Protein AF-A0A9Q0EU82-F1 (afdb_monomer_lite)

Structure (mmCIF, N/CA/C/O backbone):
data_AF-A0A9Q0EU82-F1
#
_entry.id   AF-A0A9Q0EU82-F1
#
loop_
_atom_site.group_PDB
_atom_site.id
_atom_site.type_symbol
_atom_site.label_atom_id
_atom_site.label_alt_id
_atom_site.label_comp_id
_atom_site.label_asym_id
_atom_site.label_entity_id
_atom_site.label_seq_id
_atom_site.pdbx_PDB_ins_code
_atom_site.Cartn_x
_atom_site.Cartn_y
_atom_site.Cartn_z
_atom_site.occupancy
_atom_site.B_iso_or_equiv
_atom_site.auth_seq_id
_atom_site.auth_comp_id
_atom_site.auth_asym_id
_atom_site.auth_atom_id
_atom_site.pdbx_PDB_model_num
ATOM 1 N N . MET A 1 1 ? 24.630 20.669 8.454 1.00 30.97 1 MET A N 1
ATOM 2 C CA . MET A 1 1 ? 24.144 19.594 7.567 1.00 30.97 1 MET A CA 1
ATOM 3 C C . MET A 1 1 ? 22.909 20.114 6.883 1.00 30.97 1 MET A C 1
ATOM 5 O O . MET A 1 1 ? 21.928 20.440 7.545 1.00 30.97 1 MET A O 1
ATOM 9 N N . ASP A 1 2 ? 23.066 20.324 5.591 1.00 33.84 2 ASP A N 1
ATOM 10 C CA . ASP A 1 2 ? 22.478 21.442 4.881 1.00 33.84 2 ASP A CA 1
ATOM 11 C C . ASP A 1 2 ? 21.045 21.181 4.440 1.00 33.84 2 ASP A C 1
ATOM 13 O O . ASP A 1 2 ? 20.691 20.123 3.919 1.00 33.84 2 ASP A O 1
ATOM 17 N N . LYS A 1 3 ? 20.202 22.183 4.689 1.00 36.69 3 LYS A N 1
ATOM 18 C CA . LYS A 1 3 ? 18.867 22.280 4.117 1.00 36.69 3 LYS A CA 1
ATOM 19 C C . LYS A 1 3 ? 19.056 22.625 2.644 1.00 36.69 3 LYS A C 1
ATOM 21 O O . LYS A 1 3 ? 19.374 23.768 2.328 1.00 36.69 3 LYS A O 1
ATOM 26 N N . PHE A 1 4 ? 18.865 21.656 1.755 1.00 38.47 4 PHE A N 1
ATOM 27 C CA . PHE A 1 4 ? 18.703 21.930 0.331 1.00 38.47 4 PHE A CA 1
ATOM 28 C C . PHE A 1 4 ? 17.377 22.675 0.130 1.00 38.47 4 PHE A C 1
ATOM 30 O O . PHE A 1 4 ? 16.324 22.078 -0.070 1.00 38.47 4 PHE A O 1
ATOM 37 N N . ASN A 1 5 ? 17.428 23.999 0.274 1.00 37.50 5 ASN A N 1
ATOM 38 C CA . ASN A 1 5 ? 16.415 24.897 -0.251 1.00 37.50 5 ASN A CA 1
ATOM 39 C C . ASN A 1 5 ? 16.601 24.931 -1.769 1.00 37.50 5 ASN A C 1
ATOM 41 O O . ASN A 1 5 ? 17.586 25.482 -2.258 1.00 37.50 5 ASN A O 1
ATOM 45 N N . THR A 1 6 ? 15.662 24.346 -2.507 1.00 42.09 6 THR A N 1
ATOM 46 C CA . THR A 1 6 ? 15.545 24.517 -3.956 1.00 42.09 6 THR A CA 1
ATOM 47 C C . THR A 1 6 ? 15.231 25.987 -4.239 1.00 42.09 6 THR A C 1
ATOM 49 O O . THR A 1 6 ? 14.085 26.423 -4.152 1.00 42.09 6 THR A O 1
ATOM 52 N N . MET A 1 7 ? 16.266 26.783 -4.497 1.00 44.25 7 MET A N 1
ATOM 53 C CA . MET A 1 7 ? 16.131 28.171 -4.927 1.00 44.25 7 MET A CA 1
ATOM 54 C C . MET A 1 7 ? 15.885 28.188 -6.436 1.00 44.25 7 MET A C 1
ATOM 56 O O . MET A 1 7 ? 16.774 27.857 -7.216 1.00 44.25 7 MET A O 1
ATOM 60 N N . ALA A 1 8 ? 14.677 28.572 -6.849 1.00 52.94 8 ALA A N 1
ATOM 61 C CA . ALA A 1 8 ? 14.400 28.921 -8.236 1.00 52.94 8 ALA A CA 1
ATOM 62 C C . ALA A 1 8 ? 15.137 30.230 -8.563 1.00 52.94 8 ALA A C 1
ATOM 64 O O . ALA A 1 8 ? 14.834 31.278 -7.989 1.00 52.94 8 ALA A O 1
ATOM 65 N N . ILE A 1 9 ? 16.131 30.169 -9.450 1.00 54.56 9 ILE A N 1
ATOM 66 C CA . ILE A 1 9 ? 16.842 31.352 -9.942 1.00 54.56 9 ILE A CA 1
ATOM 67 C C . ILE A 1 9 ? 15.995 31.951 -11.064 1.00 54.56 9 ILE A C 1
ATOM 69 O O . ILE A 1 9 ? 15.916 31.396 -12.155 1.00 54.56 9 ILE A O 1
ATOM 73 N N . MET A 1 10 ? 15.335 33.072 -10.776 1.00 55.19 10 MET A N 1
ATOM 74 C CA . MET A 1 10 ? 14.611 33.860 -11.771 1.00 55.19 10 MET A CA 1
ATOM 75 C C . MET A 1 10 ? 15.543 34.940 -12.316 1.00 55.19 10 MET A C 1
ATOM 77 O O . MET A 1 10 ? 15.682 36.003 -11.713 1.00 55.19 10 MET A O 1
ATOM 81 N N . GLU A 1 11 ? 16.178 34.679 -13.453 1.00 51.31 11 GLU A N 1
ATOM 82 C CA . GLU A 1 11 ? 16.873 35.711 -14.220 1.00 51.31 11 GLU A CA 1
ATOM 83 C C . GLU A 1 11 ? 16.086 35.980 -15.503 1.00 51.31 11 GLU A C 1
ATOM 85 O O . GLU A 1 11 ? 15.884 35.083 -16.319 1.00 51.31 11 GLU A O 1
ATOM 90 N N . GLY A 1 12 ? 15.595 37.210 -15.666 1.00 50.38 12 GLY A N 1
ATOM 91 C CA . GLY A 1 12 ? 14.827 37.585 -16.847 1.00 50.38 12 GLY A CA 1
ATOM 92 C C . GLY A 1 12 ? 14.840 39.085 -17.115 1.00 50.38 12 GLY A C 1
ATOM 93 O O . GLY A 1 12 ? 14.231 39.870 -16.386 1.00 50.38 12 GLY A O 1
ATOM 94 N N . ARG A 1 13 ? 15.455 39.483 -18.236 1.00 56.38 13 ARG A N 1
ATOM 95 C CA . ARG A 1 13 ? 14.952 40.623 -19.014 1.00 56.38 13 ARG A CA 1
ATOM 96 C C . ARG A 1 13 ? 13.612 40.184 -19.622 1.00 56.38 13 ARG A C 1
ATOM 98 O O . ARG A 1 13 ? 13.579 39.214 -20.361 1.00 56.38 13 ARG A O 1
ATOM 105 N N . LYS A 1 14 ? 12.551 40.891 -19.219 1.00 70.75 14 LYS A N 1
ATOM 106 C CA . LYS A 1 14 ? 11.123 40.832 -19.603 1.00 70.75 14 LYS A CA 1
ATOM 107 C C . LYS A 1 14 ? 10.662 39.702 -20.557 1.00 70.75 14 LYS A C 1
ATOM 109 O O . LYS A 1 14 ? 11.018 39.683 -21.726 1.00 70.75 14 LYS A O 1
ATOM 114 N N . GLU A 1 15 ? 9.733 38.906 -20.010 1.00 70.75 15 GLU A N 1
ATOM 115 C CA . GLU A 1 15 ? 8.830 37.905 -20.625 1.00 70.75 15 GLU A CA 1
ATOM 116 C C . GLU A 1 15 ? 9.341 36.477 -20.871 1.00 70.75 15 GLU A C 1
ATOM 118 O O . GLU A 1 15 ? 8.767 35.736 -21.664 1.00 70.75 15 GLU A O 1
ATOM 123 N N . GLN A 1 16 ? 10.330 36.006 -20.110 1.00 72.56 16 GLN A N 1
ATOM 124 C CA . GLN A 1 16 ? 10.552 34.563 -19.987 1.00 72.56 16 GLN A CA 1
ATOM 125 C C . GLN A 1 16 ? 10.947 34.185 -18.562 1.00 72.56 16 GLN A C 1
ATOM 127 O O . GLN A 1 16 ? 11.784 34.840 -17.944 1.00 72.56 16 GLN A O 1
ATOM 132 N N . VAL A 1 17 ? 10.301 33.144 -18.033 1.00 81.88 17 VAL A N 1
ATOM 133 C CA . VAL A 1 17 ? 10.631 32.545 -16.737 1.00 81.88 17 VAL A CA 1
ATOM 134 C C . VAL A 1 17 ? 11.272 31.192 -17.010 1.00 81.88 17 VAL A C 1
ATOM 136 O O . VAL A 1 17 ? 10.614 30.287 -17.518 1.00 81.88 17 VAL A O 1
ATOM 139 N N . THR A 1 18 ? 12.550 31.058 -16.664 1.00 86.06 18 THR A N 1
ATOM 140 C CA . THR A 1 18 ? 13.274 29.783 -16.707 1.00 86.06 18 THR A CA 1
ATOM 141 C C . THR A 1 18 ? 13.200 29.130 -15.333 1.00 86.06 18 THR A C 1
ATOM 143 O O . THR A 1 18 ? 13.570 29.743 -14.334 1.00 86.06 18 THR A O 1
ATOM 146 N N . LEU A 1 19 ? 12.717 27.888 -15.273 1.00 87.88 19 LEU A N 1
ATOM 147 C CA . LEU A 1 19 ? 12.634 27.101 -14.045 1.00 87.88 19 LEU A CA 1
ATOM 148 C C . LEU A 1 19 ? 13.299 25.742 -14.267 1.00 87.88 19 LEU A C 1
ATOM 150 O O . LEU A 1 19 ? 12.934 25.014 -15.187 1.00 87.88 19 LEU A O 1
ATOM 154 N N . THR A 1 20 ? 14.232 25.386 -13.389 1.00 89.12 20 THR A N 1
ATOM 155 C CA . THR A 1 20 ? 14.778 24.028 -13.314 1.00 89.12 20 THR A CA 1
ATOM 156 C C . THR A 1 20 ? 13.906 23.204 -12.375 1.00 89.12 20 THR A C 1
ATOM 158 O O . THR A 1 20 ? 13.746 23.564 -11.208 1.00 89.12 20 THR A O 1
ATOM 161 N N . VAL A 1 21 ? 13.334 22.112 -12.881 1.00 86.88 21 VAL A N 1
ATOM 162 C CA . VAL A 1 21 ? 12.511 21.172 -12.108 1.00 86.88 21 VAL A CA 1
ATOM 163 C C . VAL A 1 21 ? 13.074 19.763 -12.220 1.00 86.88 21 VAL A C 1
ATOM 165 O O . VAL A 1 21 ? 13.601 19.385 -13.266 1.00 86.88 21 VAL A O 1
ATOM 168 N N . ASP A 1 22 ? 12.937 18.981 -11.151 1.00 82.81 22 ASP A N 1
ATOM 169 C CA . ASP A 1 22 ? 13.297 17.567 -11.172 1.00 82.81 22 ASP A CA 1
ATOM 170 C C . ASP A 1 22 ? 12.200 16.758 -11.869 1.00 82.81 22 ASP A C 1
ATOM 172 O O . ASP A 1 22 ? 11.024 16.826 -11.499 1.00 82.81 22 ASP A O 1
ATOM 176 N N . ASN A 1 23 ? 12.593 15.952 -12.856 1.00 82.25 23 ASN A N 1
ATOM 177 C CA . ASN A 1 23 ? 11.706 14.956 -13.441 1.00 82.25 23 ASN A CA 1
ATOM 178 C C . ASN A 1 23 ? 11.492 13.829 -12.430 1.00 82.25 23 ASN A C 1
ATOM 180 O O . ASN A 1 23 ? 12.412 13.096 -12.070 1.00 82.25 23 ASN A O 1
ATOM 184 N N . VAL A 1 24 ? 10.256 13.708 -11.966 1.00 77.12 24 VAL A N 1
ATOM 185 C CA . VAL A 1 24 ? 9.828 12.670 -11.032 1.00 77.12 24 VAL A CA 1
ATOM 186 C C . VAL A 1 24 ? 9.443 11.412 -11.829 1.00 77.12 24 VAL A C 1
ATOM 188 O O . VAL A 1 24 ? 8.877 11.541 -12.910 1.00 77.12 24 VAL A O 1
ATOM 191 N N . HIS A 1 25 ? 9.716 10.210 -11.300 1.00 75.56 25 HIS A N 1
ATOM 192 C CA . HIS A 1 25 ? 9.456 8.906 -11.950 1.00 75.56 25 HIS A CA 1
ATOM 193 C C . HIS A 1 25 ? 10.334 8.593 -13.172 1.00 75.56 25 HIS A C 1
ATOM 195 O O . HIS A 1 25 ? 9.844 8.159 -14.212 1.00 75.56 25 HIS A O 1
ATOM 201 N N . LEU A 1 26 ? 11.644 8.794 -13.039 1.00 82.62 26 LEU A N 1
ATOM 202 C CA . LEU A 1 26 ? 12.597 8.370 -14.062 1.00 82.62 26 LEU A CA 1
ATOM 203 C C . LEU A 1 26 ? 12.639 6.840 -14.182 1.00 82.62 26 LEU A C 1
ATOM 205 O O . LEU A 1 26 ? 12.596 6.121 -13.182 1.00 82.62 26 LEU A O 1
ATOM 209 N N . GLU A 1 27 ? 12.762 6.361 -15.418 1.00 87.94 27 GLU A N 1
ATOM 210 C CA . GLU A 1 27 ? 13.021 4.957 -15.727 1.00 87.94 27 GLU A CA 1
ATOM 211 C C . GLU A 1 27 ? 14.501 4.797 -16.079 1.00 87.94 27 GLU A C 1
ATOM 213 O O . GLU A 1 27 ? 15.035 5.528 -16.916 1.00 87.94 27 GLU A O 1
ATOM 218 N N . TYR A 1 28 ? 15.170 3.839 -15.442 1.00 89.25 28 TYR A N 1
ATOM 219 C CA . TYR A 1 28 ? 16.568 3.521 -15.725 1.00 89.25 28 TYR A CA 1
ATOM 220 C C . TYR A 1 28 ? 16.613 2.203 -16.472 1.00 89.25 28 TYR A C 1
ATOM 222 O O . TYR A 1 28 ? 16.281 1.171 -15.892 1.00 89.25 28 TYR A O 1
ATOM 230 N N . GLY A 1 29 ? 16.989 2.237 -17.749 1.00 94.38 29 GLY A N 1
ATOM 231 C CA . GLY A 1 29 ? 16.970 1.051 -18.593 1.00 94.38 29 GLY A CA 1
ATOM 232 C C . GLY A 1 29 ? 18.263 0.788 -19.348 1.00 94.38 29 GLY A C 1
ATOM 233 O O . GLY A 1 29 ? 19.047 1.697 -19.620 1.00 94.38 29 GLY A O 1
ATOM 234 N N . VAL A 1 30 ? 18.456 -0.479 -19.693 1.00 97.00 30 VAL A N 1
ATOM 235 C CA . VAL A 1 30 ? 19.529 -0.993 -20.539 1.00 97.00 30 VAL A CA 1
ATOM 236 C C . VAL A 1 30 ? 18.887 -1.764 -21.685 1.00 97.00 30 VAL A C 1
ATOM 238 O O . VAL A 1 30 ? 17.972 -2.561 -21.479 1.00 97.00 30 VAL A O 1
ATOM 241 N N . VAL A 1 31 ? 19.375 -1.518 -22.898 1.00 96.69 31 VAL A N 1
ATOM 242 C CA . VAL A 1 31 ? 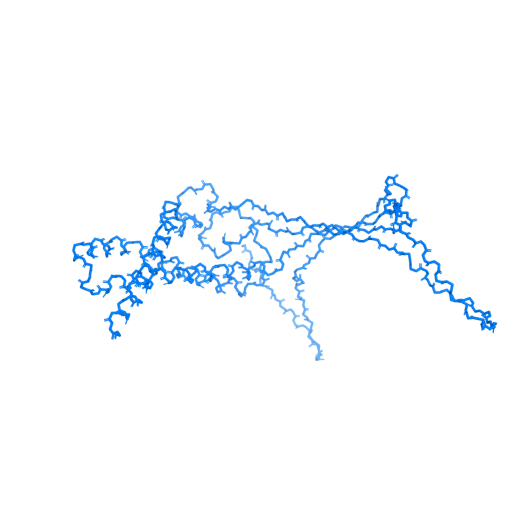18.970 -2.256 -24.097 1.00 96.69 31 VAL A CA 1
ATOM 243 C C . VAL A 1 31 ? 20.124 -3.142 -24.529 1.00 96.69 31 VAL A C 1
ATOM 245 O O . VAL A 1 31 ? 21.263 -2.679 -24.610 1.00 96.69 31 VAL A O 1
ATOM 248 N N . TYR A 1 32 ? 19.833 -4.405 -24.810 1.00 96.31 32 TYR A N 1
ATOM 249 C CA . TYR A 1 32 ? 20.805 -5.352 -25.334 1.00 96.31 32 TYR A CA 1
ATOM 250 C C . TYR A 1 32 ? 20.161 -6.328 -26.311 1.00 96.31 32 TYR A C 1
ATOM 252 O O . TYR A 1 32 ? 18.957 -6.581 -26.278 1.00 96.31 32 TYR A O 1
ATOM 260 N N . ASP A 1 33 ? 21.001 -6.898 -27.167 1.00 95.94 33 ASP A N 1
ATOM 261 C CA . ASP A 1 33 ? 20.602 -7.868 -28.176 1.00 95.94 33 ASP A CA 1
ATOM 262 C C . ASP A 1 33 ? 21.251 -9.220 -27.878 1.00 95.94 33 ASP A C 1
ATOM 264 O O . ASP A 1 33 ? 22.375 -9.280 -27.372 1.00 95.94 33 ASP A O 1
ATOM 268 N N . TYR A 1 34 ? 20.574 -10.308 -28.236 1.00 94.00 34 TYR A N 1
ATOM 269 C CA . TYR A 1 34 ? 21.165 -11.645 -28.233 1.00 94.00 34 TYR A CA 1
ATOM 270 C C . TYR A 1 34 ? 20.617 -12.486 -29.385 1.00 94.00 34 TYR A C 1
ATOM 272 O O . TYR A 1 34 ? 19.476 -12.306 -29.811 1.00 94.00 34 TYR A O 1
ATOM 280 N N . ASP A 1 35 ? 21.411 -13.436 -29.869 1.00 93.25 35 ASP A N 1
ATOM 281 C CA . ASP A 1 35 ? 20.937 -14.438 -30.820 1.00 93.25 35 ASP A CA 1
ATOM 282 C C . ASP A 1 35 ? 20.333 -15.618 -30.053 1.00 93.25 35 ASP A C 1
ATOM 284 O O . ASP A 1 35 ? 20.976 -16.235 -29.201 1.00 93.25 35 ASP A O 1
ATOM 288 N N . SER A 1 36 ? 19.065 -15.922 -30.325 1.00 88.50 36 SER A N 1
ATOM 289 C CA . SER A 1 36 ? 18.395 -17.091 -29.753 1.00 88.50 36 SER A CA 1
ATOM 290 C C . SER A 1 36 ? 19.025 -18.399 -30.238 1.00 88.50 36 SER A C 1
ATOM 292 O O . SER A 1 36 ? 19.737 -18.444 -31.240 1.00 88.50 36 SER A O 1
ATOM 294 N N . THR A 1 37 ? 18.687 -19.510 -29.581 1.00 87.50 37 THR A N 1
ATOM 295 C CA . THR A 1 37 ? 19.124 -20.857 -29.990 1.00 87.50 37 THR A CA 1
ATOM 296 C C . THR A 1 37 ? 18.720 -21.225 -31.422 1.00 87.50 37 THR A C 1
ATOM 298 O O . THR A 1 37 ? 19.360 -22.072 -32.035 1.00 87.50 37 THR A O 1
ATOM 301 N N . ALA A 1 38 ? 17.689 -20.576 -31.972 1.00 87.19 38 ALA A N 1
ATOM 302 C CA . ALA A 1 38 ? 17.243 -20.740 -33.353 1.00 87.19 38 ALA A CA 1
ATOM 303 C C . ALA A 1 38 ? 17.971 -19.815 -34.355 1.00 87.19 38 ALA A C 1
ATOM 305 O O . ALA A 1 38 ? 17.571 -19.745 -35.515 1.00 87.19 38 ALA A O 1
ATOM 306 N N . GLY A 1 39 ? 18.994 -19.067 -33.922 1.00 87.56 39 GLY A N 1
ATOM 307 C CA . GLY A 1 39 ? 19.713 -18.093 -34.752 1.00 87.56 39 GLY A CA 1
ATOM 308 C C . GLY A 1 39 ? 18.901 -16.836 -35.080 1.00 87.56 39 GLY A C 1
ATOM 309 O O . GLY A 1 39 ? 19.255 -16.086 -35.984 1.00 87.56 39 GLY A O 1
ATOM 310 N N . VAL A 1 40 ? 17.786 -16.614 -34.376 1.00 89.12 40 VAL A N 1
ATOM 311 C CA . VAL A 1 40 ? 16.956 -15.414 -34.526 1.00 89.12 40 VAL A CA 1
ATOM 312 C C . VAL A 1 40 ? 17.442 -14.357 -33.546 1.00 89.12 40 VAL A C 1
ATOM 314 O O . VAL A 1 40 ? 17.508 -14.635 -32.346 1.00 89.12 40 VAL A O 1
ATOM 317 N N . LYS A 1 41 ? 17.728 -13.154 -34.051 1.00 92.00 41 LYS A N 1
ATOM 318 C CA . LYS A 1 41 ? 18.110 -12.002 -33.236 1.00 92.00 41 LYS A CA 1
ATOM 319 C C . LYS A 1 41 ? 16.926 -11.510 -32.398 1.00 92.00 41 LYS A C 1
ATOM 321 O O . LYS A 1 41 ? 15.856 -11.218 -32.936 1.00 92.00 41 LYS A O 1
ATOM 326 N N . CYS A 1 42 ? 17.140 -11.403 -31.096 1.00 92.25 42 CYS A N 1
ATOM 327 C CA . CYS A 1 42 ? 16.198 -10.892 -30.112 1.00 92.25 42 CYS A CA 1
ATOM 328 C C . CYS A 1 42 ? 16.712 -9.569 -29.537 1.00 92.25 42 CYS A C 1
ATOM 330 O O . CYS A 1 42 ? 17.919 -9.385 -29.376 1.00 92.25 42 CYS A O 1
ATOM 332 N N . HIS A 1 43 ? 15.789 -8.686 -29.171 1.00 95.06 43 HIS A N 1
ATOM 333 C CA . HIS A 1 43 ? 16.072 -7.420 -28.500 1.00 95.06 43 HIS A CA 1
ATOM 334 C C . HIS A 1 43 ? 15.442 -7.428 -27.115 1.00 95.06 43 HIS A C 1
ATOM 336 O O . HIS A 1 43 ? 14.282 -7.824 -26.970 1.00 95.06 43 HIS A O 1
ATOM 342 N N . VAL A 1 44 ? 16.176 -6.960 -26.114 1.00 96.69 44 VAL A N 1
ATOM 343 C CA . VAL A 1 44 ? 15.712 -6.866 -24.732 1.00 96.69 44 VAL A CA 1
ATOM 344 C C . VAL A 1 44 ? 15.876 -5.437 -24.236 1.00 96.69 44 VAL A C 1
ATOM 346 O O . VAL A 1 44 ? 16.956 -4.861 -24.334 1.00 96.69 44 VAL A O 1
ATOM 349 N N . LEU A 1 45 ? 14.805 -4.880 -23.680 1.00 97.19 45 LEU A N 1
ATOM 350 C CA . LEU A 1 45 ? 14.820 -3.674 -22.862 1.00 97.19 45 LEU A CA 1
ATOM 351 C C . LEU A 1 45 ? 14.557 -4.088 -21.416 1.00 97.19 45 LEU A C 1
ATOM 353 O O . LEU A 1 45 ? 13.459 -4.528 -21.078 1.00 97.19 45 LEU A O 1
ATOM 357 N N . GLU A 1 46 ? 15.555 -3.929 -20.559 1.00 96.75 46 GLU A N 1
ATOM 358 C CA . GLU A 1 46 ? 15.409 -4.094 -19.118 1.00 96.75 46 GLU A CA 1
ATOM 359 C C . GLU A 1 46 ? 15.380 -2.717 -18.470 1.00 96.75 46 GLU A C 1
ATOM 361 O O . GLU A 1 46 ? 16.312 -1.938 -18.649 1.00 96.75 46 GLU A O 1
ATOM 366 N N . LYS A 1 47 ? 14.314 -2.394 -17.737 1.00 95.75 47 LYS A N 1
ATOM 367 C CA . LYS A 1 47 ? 14.147 -1.100 -17.071 1.00 95.75 47 LYS A CA 1
ATOM 368 C C . LYS A 1 47 ? 13.719 -1.258 -15.620 1.00 95.75 47 LYS A C 1
ATOM 370 O O . LYS A 1 47 ? 12.817 -2.031 -15.308 1.00 95.75 47 LYS A O 1
ATOM 375 N N . MET A 1 48 ? 14.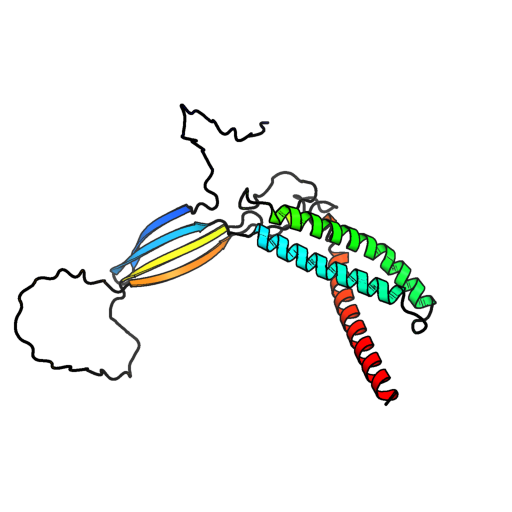339 -0.486 -14.739 1.00 93.31 48 MET A N 1
ATOM 376 C CA . MET A 1 48 ? 13.931 -0.328 -13.351 1.00 93.31 48 MET A CA 1
ATOM 377 C C . MET A 1 48 ? 13.070 0.927 -13.223 1.00 93.31 48 MET A C 1
ATOM 379 O O . MET A 1 48 ? 13.484 2.026 -13.602 1.00 93.31 48 MET A O 1
ATOM 383 N N . VAL A 1 49 ? 11.881 0.753 -12.655 1.00 90.50 49 VAL A N 1
ATOM 384 C CA . VAL A 1 49 ? 10.885 1.807 -12.471 1.00 90.50 49 VAL A CA 1
ATOM 385 C C . VAL A 1 49 ? 10.496 1.889 -11.001 1.00 90.50 49 VAL A C 1
ATOM 387 O O . VAL A 1 49 ? 10.279 0.880 -10.327 1.00 90.50 49 VAL A O 1
ATOM 390 N N . GLU A 1 50 ? 10.383 3.103 -10.480 1.00 88.31 50 GLU A N 1
ATOM 391 C CA . GLU A 1 50 ? 9.800 3.329 -9.161 1.00 88.31 50 GLU A CA 1
ATOM 392 C C . GLU A 1 50 ? 8.268 3.271 -9.261 1.00 88.31 50 GLU A C 1
ATOM 394 O O . GLU A 1 50 ? 7.683 3.948 -10.111 1.00 88.31 50 GLU A O 1
ATOM 399 N N . PRO A 1 51 ? 7.580 2.490 -8.410 1.00 86.12 51 PRO A N 1
ATOM 400 C CA . PRO A 1 51 ? 6.144 2.284 -8.537 1.00 86.12 51 PRO A CA 1
ATOM 401 C C . PRO A 1 51 ? 5.377 3.599 -8.359 1.00 86.12 51 PRO A C 1
ATOM 403 O O . PRO A 1 51 ? 5.335 4.188 -7.271 1.00 86.12 51 PRO A O 1
ATOM 406 N N . SER A 1 52 ? 4.719 4.040 -9.431 1.00 83.06 52 SER A N 1
ATOM 407 C CA . SER A 1 52 ? 3.861 5.218 -9.388 1.00 83.06 52 SER A CA 1
ATOM 408 C C . SER A 1 52 ? 2.711 5.006 -8.394 1.00 83.06 52 SER A C 1
ATOM 410 O O . SER A 1 52 ? 2.132 3.927 -8.262 1.00 83.06 52 SER A O 1
ATOM 412 N N . GLY A 1 53 ? 2.404 6.044 -7.615 1.00 83.56 53 GLY A N 1
ATOM 413 C CA . GLY A 1 53 ? 1.275 6.016 -6.686 1.00 83.56 53 GLY A CA 1
ATOM 414 C C . GLY A 1 53 ? 1.435 5.130 -5.442 1.00 83.56 53 GLY A C 1
ATOM 415 O O . GLY A 1 53 ? 0.450 4.954 -4.724 1.00 83.56 53 GLY A O 1
ATOM 416 N N . PHE A 1 54 ? 2.625 4.615 -5.111 1.00 88.06 54 PHE A N 1
ATOM 417 C CA . PHE A 1 54 ? 2.783 3.732 -3.941 1.00 88.06 54 PHE A CA 1
ATOM 418 C C . PHE A 1 54 ? 2.412 4.407 -2.597 1.00 88.06 54 PHE A C 1
ATOM 420 O O . PHE A 1 54 ? 1.810 3.771 -1.725 1.00 88.06 54 PHE A O 1
ATOM 427 N N . PHE A 1 55 ? 2.677 5.713 -2.432 1.00 92.00 55 PHE A N 1
ATOM 428 C CA . PHE A 1 55 ? 2.203 6.473 -1.265 1.00 92.00 55 PHE A CA 1
ATOM 429 C C . PHE A 1 55 ? 0.683 6.610 -1.246 1.00 92.00 55 PHE A C 1
ATOM 431 O O . PHE A 1 55 ? 0.071 6.486 -0.188 1.00 92.00 55 PHE A O 1
ATOM 438 N N . SER A 1 56 ? 0.072 6.836 -2.411 1.00 92.38 56 SER A N 1
ATOM 439 C CA . SER A 1 56 ? -1.383 6.939 -2.551 1.00 92.38 56 SER A CA 1
ATOM 440 C C . SER A 1 56 ? -2.061 5.611 -2.213 1.00 92.38 56 SER A C 1
ATOM 442 O O . SER A 1 56 ? -3.042 5.586 -1.469 1.00 92.38 56 SER A O 1
ATOM 444 N N . LEU A 1 57 ? -1.496 4.489 -2.670 1.00 93.31 57 LEU A N 1
ATOM 445 C CA . LEU A 1 57 ? -1.957 3.156 -2.292 1.00 93.31 57 LEU A CA 1
ATOM 446 C C . LEU A 1 57 ? -1.848 2.940 -0.778 1.00 93.31 57 LEU A C 1
ATOM 448 O O . LEU A 1 57 ? -2.823 2.546 -0.143 1.00 93.31 57 LEU A O 1
ATOM 452 N N . THR A 1 58 ? -0.701 3.276 -0.183 1.00 94.69 58 THR A N 1
ATOM 453 C CA . THR A 1 58 ? -0.502 3.161 1.270 1.00 94.69 58 THR A CA 1
ATOM 454 C C . THR A 1 58 ? -1.492 4.041 2.042 1.00 94.69 58 THR A C 1
ATOM 456 O O . THR A 1 58 ? -2.085 3.589 3.018 1.00 94.69 58 THR A O 1
ATOM 459 N N . ALA A 1 59 ? -1.755 5.269 1.585 1.00 96.19 59 ALA A N 1
ATOM 460 C CA . ALA A 1 59 ? -2.780 6.134 2.162 1.00 96.19 59 ALA A CA 1
ATOM 461 C C . ALA A 1 59 ? -4.173 5.493 2.115 1.00 96.19 59 ALA A C 1
ATOM 463 O O . ALA A 1 59 ? -4.873 5.500 3.123 1.00 96.19 59 ALA A O 1
ATOM 464 N N . LYS A 1 60 ? -4.570 4.904 0.980 1.00 96.81 60 LYS A N 1
ATOM 465 C CA . LYS A 1 60 ? -5.864 4.212 0.846 1.00 96.81 60 LYS A CA 1
ATOM 466 C C . LYS A 1 60 ? -5.978 3.019 1.795 1.00 96.81 60 LYS A C 1
ATOM 468 O O . LYS A 1 60 ? -7.044 2.818 2.377 1.00 96.81 60 LYS A O 1
ATOM 473 N N . ILE A 1 61 ? -4.894 2.263 1.982 1.00 95.94 61 ILE A N 1
ATOM 474 C CA . ILE A 1 61 ? -4.833 1.163 2.955 1.00 95.94 61 ILE A CA 1
ATOM 475 C C . ILE A 1 61 ? -5.023 1.707 4.374 1.00 95.94 61 ILE A C 1
ATOM 477 O O . ILE A 1 61 ? -5.880 1.216 5.102 1.00 95.94 61 ILE A O 1
ATOM 481 N N . LEU A 1 62 ? -4.299 2.764 4.754 1.00 96.12 62 LEU A N 1
ATOM 482 C CA . LEU A 1 62 ? -4.457 3.405 6.064 1.00 96.12 62 LEU A CA 1
ATOM 483 C C . LEU A 1 62 ? -5.877 3.936 6.293 1.00 96.12 62 LEU A C 1
ATOM 485 O O . LEU A 1 62 ? -6.402 3.830 7.397 1.00 96.12 62 LEU A O 1
ATOM 489 N N . GLU A 1 63 ? -6.531 4.471 5.264 1.00 97.25 63 GLU A N 1
ATOM 490 C CA . GLU A 1 63 ? -7.930 4.897 5.353 1.00 97.25 63 GLU A CA 1
ATOM 491 C C . GLU A 1 63 ? -8.891 3.722 5.513 1.00 97.25 63 GLU A C 1
ATOM 493 O O . GLU A 1 63 ? -9.868 3.837 6.249 1.00 97.25 63 GLU A O 1
ATOM 498 N N . ALA A 1 64 ? -8.626 2.593 4.856 1.00 96.00 64 ALA A N 1
ATOM 499 C CA . ALA A 1 64 ? -9.403 1.374 5.053 1.00 96.00 64 ALA A CA 1
ATOM 500 C C . ALA A 1 64 ? -9.245 0.835 6.482 1.00 96.00 64 ALA A C 1
ATOM 502 O O . ALA A 1 64 ? -10.247 0.520 7.122 1.00 96.00 64 ALA A O 1
ATOM 503 N N . LEU A 1 65 ? -8.018 0.818 7.009 1.00 92.75 65 LEU A N 1
ATOM 504 C CA . LEU A 1 65 ? -7.741 0.442 8.397 1.00 92.75 65 LEU A CA 1
ATOM 505 C C . LEU A 1 65 ? -8.429 1.392 9.386 1.00 92.75 65 LEU A C 1
ATOM 507 O O . LEU A 1 65 ? -9.076 0.937 10.323 1.00 92.75 65 LEU A O 1
ATOM 511 N N . ALA A 1 66 ? -8.373 2.703 9.137 1.00 94.94 66 ALA A N 1
ATOM 512 C CA . ALA A 1 66 ? -9.077 3.697 9.939 1.00 94.94 66 ALA A CA 1
ATOM 513 C C . ALA A 1 66 ? -10.600 3.489 9.923 1.00 94.94 66 ALA A C 1
ATOM 515 O O . ALA A 1 66 ? -11.237 3.606 10.962 1.00 94.94 66 ALA A O 1
ATOM 516 N N . ARG A 1 67 ? -11.199 3.168 8.769 1.00 94.25 67 ARG A N 1
ATOM 517 C CA . ARG A 1 67 ? -12.638 2.859 8.688 1.00 94.25 67 ARG A CA 1
ATOM 518 C C . ARG A 1 67 ? -13.006 1.605 9.482 1.00 94.25 67 ARG A C 1
ATOM 520 O O . ARG A 1 67 ? -14.055 1.592 10.117 1.00 94.25 67 ARG A O 1
ATOM 527 N N . ASN A 1 68 ? -12.153 0.581 9.461 1.00 89.94 68 ASN A N 1
ATOM 528 C CA . ASN A 1 68 ? -12.373 -0.637 10.241 1.00 89.94 68 ASN A CA 1
ATOM 529 C C . ASN A 1 68 ? -12.328 -0.345 11.752 1.00 89.94 68 ASN A C 1
ATOM 531 O O . ASN A 1 68 ? -13.259 -0.684 12.479 1.00 89.94 68 ASN A O 1
ATOM 535 N N . ASP A 1 69 ? -11.297 0.370 12.209 1.00 91.12 69 ASP A N 1
ATOM 536 C CA . ASP A 1 69 ? -11.169 0.779 13.613 1.00 91.12 69 ASP A CA 1
ATOM 537 C C . ASP A 1 69 ? -12.336 1.666 14.069 1.00 91.12 69 ASP A C 1
ATOM 539 O O . ASP A 1 69 ? -12.856 1.486 15.166 1.00 91.12 69 ASP A O 1
ATOM 543 N N . ASP A 1 70 ? -12.794 2.589 13.222 1.00 93.56 70 ASP A N 1
ATOM 544 C CA . ASP A 1 70 ? -13.948 3.442 13.520 1.00 93.56 70 ASP A CA 1
ATOM 545 C C . ASP A 1 70 ? -15.241 2.620 13.672 1.00 93.56 70 ASP A C 1
ATOM 547 O O . ASP A 1 70 ? -15.990 2.813 14.627 1.00 93.56 70 ASP A O 1
ATOM 551 N N . SER A 1 71 ? -15.469 1.635 12.796 1.00 90.19 71 SER A N 1
ATOM 552 C CA . SER A 1 71 ? -16.617 0.723 12.895 1.00 90.19 71 SER A CA 1
ATOM 553 C C . SER A 1 71 ? -16.580 -0.129 14.169 1.00 90.19 71 SER A C 1
ATOM 555 O O . SER A 1 71 ? -17.611 -0.305 14.829 1.00 90.19 71 SER A O 1
ATOM 557 N N . LEU A 1 72 ? -15.393 -0.611 14.554 1.00 86.62 72 LEU A N 1
ATOM 558 C CA . LEU A 1 72 ? -15.173 -1.317 15.816 1.00 86.62 72 LEU A CA 1
ATOM 559 C C . LEU A 1 72 ? -15.523 -0.418 17.009 1.00 86.62 72 LEU A C 1
ATOM 561 O O . LEU A 1 72 ? -16.303 -0.827 17.867 1.00 86.62 72 LEU A O 1
ATOM 565 N N . VAL A 1 73 ? -15.013 0.817 17.034 1.00 89.19 73 VAL A N 1
ATOM 566 C CA . VAL A 1 73 ? -15.294 1.798 18.096 1.00 89.19 73 VAL A CA 1
ATOM 567 C C . VAL A 1 73 ? -16.787 2.084 18.211 1.00 89.19 73 VAL A C 1
ATOM 569 O O . VAL A 1 73 ? -17.340 2.004 19.307 1.00 89.19 73 VAL A O 1
ATOM 572 N N . GLN A 1 74 ? -17.462 2.351 17.092 1.00 89.25 74 GLN A N 1
ATOM 573 C CA . GLN A 1 74 ? -18.904 2.598 17.079 1.00 89.25 74 GLN A CA 1
ATOM 574 C C . GLN A 1 74 ? -19.695 1.391 17.591 1.00 89.25 74 GLN A C 1
ATOM 576 O O . GLN A 1 74 ? -20.672 1.550 18.319 1.00 89.25 74 GLN A O 1
ATOM 581 N N . THR A 1 75 ? -19.288 0.177 17.219 1.00 85.44 75 THR A N 1
ATOM 582 C CA . THR A 1 75 ? -19.982 -1.047 17.630 1.00 85.44 75 THR A CA 1
ATOM 583 C C . THR A 1 75 ? -19.789 -1.332 19.116 1.00 85.44 75 THR A C 1
ATOM 585 O O . THR A 1 75 ? -20.769 -1.614 19.800 1.00 85.44 75 THR A O 1
ATOM 588 N N . CYS A 1 76 ? -18.575 -1.163 19.645 1.00 84.62 76 CYS A N 1
ATOM 589 C CA . CYS A 1 76 ? -18.329 -1.214 21.086 1.00 84.62 76 CYS A CA 1
ATOM 590 C C . CYS A 1 76 ? -19.148 -0.151 21.832 1.00 84.62 76 CYS A C 1
ATOM 592 O O . CYS A 1 76 ? -19.765 -0.465 22.842 1.00 84.62 76 CYS A O 1
ATOM 594 N N . GLY A 1 77 ? -19.225 1.077 21.305 1.00 84.12 77 GLY A N 1
ATOM 595 C CA . GLY A 1 77 ? -20.044 2.146 21.881 1.00 84.12 77 GLY A CA 1
ATOM 596 C C . GLY A 1 77 ? -21.528 1.782 21.967 1.00 84.12 77 GLY A C 1
ATOM 597 O O . GLY A 1 77 ? -22.138 1.962 23.018 1.00 84.12 77 GLY A O 1
ATOM 598 N N . ARG A 1 78 ? -22.099 1.196 20.903 1.00 83.00 78 ARG A N 1
ATOM 599 C CA . ARG A 1 78 ? -23.490 0.705 20.908 1.00 83.00 78 ARG A CA 1
ATOM 600 C C . ARG A 1 78 ? -23.709 -0.431 21.904 1.00 83.00 78 ARG A C 1
ATOM 602 O O . ARG A 1 78 ? -24.735 -0.440 22.566 1.00 83.00 78 ARG A O 1
ATOM 609 N N . LEU A 1 79 ? -22.762 -1.360 22.032 1.00 78.50 79 LEU A N 1
ATOM 610 C CA . LEU A 1 79 ? -22.850 -2.453 23.008 1.00 78.50 79 LEU A CA 1
ATOM 611 C C . LEU A 1 79 ? -22.748 -1.948 24.454 1.00 78.50 79 LEU A C 1
ATOM 613 O O . LEU A 1 79 ? -23.461 -2.445 25.317 1.00 78.50 79 LEU A O 1
ATOM 617 N N . CYS A 1 80 ? -21.915 -0.936 24.718 1.00 78.31 80 CYS A N 1
ATOM 618 C CA . CYS A 1 80 ? -21.834 -0.299 26.035 1.00 78.31 80 CYS A CA 1
ATOM 619 C C . CYS A 1 80 ? -23.098 0.510 26.377 1.00 78.31 80 CYS A C 1
ATOM 621 O O . CYS A 1 80 ? -23.502 0.547 27.538 1.00 78.31 80 CYS A O 1
ATOM 623 N N . ALA A 1 81 ? -23.706 1.159 25.379 1.00 77.31 81 ALA A N 1
ATOM 624 C CA . ALA A 1 81 ? -24.927 1.951 25.531 1.00 77.31 81 ALA A CA 1
ATOM 625 C C . ALA A 1 81 ? -26.224 1.120 25.451 1.00 77.31 81 ALA A C 1
ATOM 627 O O . ALA A 1 81 ? -27.294 1.643 25.755 1.00 77.31 81 ALA A O 1
ATOM 628 N N . GLY A 1 82 ? -26.141 -0.142 25.020 1.00 68.19 82 GLY A N 1
ATOM 629 C CA . GLY A 1 82 ? -27.283 -1.031 24.826 1.00 68.19 82 GLY A CA 1
ATOM 630 C C . GLY A 1 82 ? -28.035 -1.304 26.129 1.00 68.19 82 GLY A C 1
ATOM 631 O O . GLY A 1 82 ? -27.424 -1.626 27.150 1.00 68.19 82 GLY A O 1
ATOM 632 N N . ALA A 1 83 ? -29.358 -1.153 26.069 1.00 59.94 83 ALA A N 1
ATOM 633 C CA . ALA A 1 83 ? -30.280 -1.252 27.195 1.00 59.94 83 ALA A CA 1
ATOM 634 C C . ALA A 1 83 ? -30.794 -2.689 27.436 1.00 59.94 83 ALA A C 1
ATOM 636 O O . ALA A 1 83 ? -30.965 -3.463 26.494 1.00 59.94 83 ALA A O 1
ATOM 637 N N . ASP A 1 84 ? -31.027 -2.987 28.719 1.00 57.91 84 ASP A N 1
ATOM 638 C CA . ASP A 1 84 ? -31.833 -4.026 29.395 1.00 57.91 84 ASP A CA 1
ATOM 639 C C . ASP A 1 84 ? -31.701 -5.518 29.031 1.00 57.91 84 ASP A C 1
ATOM 641 O O . ASP A 1 84 ? -32.071 -6.368 29.839 1.00 57.91 84 ASP A O 1
ATOM 645 N N . LEU A 1 85 ? -31.135 -5.882 27.880 1.00 65.25 85 LEU A N 1
ATOM 646 C CA . LEU A 1 85 ? -30.990 -7.285 27.451 1.00 65.25 85 LEU A CA 1
ATOM 647 C C . LEU A 1 85 ? -29.684 -7.944 27.924 1.00 65.25 85 LEU A C 1
ATOM 649 O O . LEU A 1 85 ? -29.573 -9.170 27.924 1.00 65.25 85 LEU A O 1
ATOM 653 N N . ILE A 1 86 ? -28.683 -7.148 28.313 1.00 69.06 86 ILE A N 1
ATOM 654 C CA . ILE A 1 86 ? -27.378 -7.641 28.771 1.00 69.06 86 ILE A CA 1
ATOM 655 C C . ILE A 1 86 ? -27.307 -7.512 30.298 1.00 69.06 86 ILE A C 1
ATOM 657 O O . ILE A 1 86 ? -27.455 -6.397 30.803 1.00 69.06 86 ILE A O 1
ATOM 661 N N . PRO A 1 87 ? -27.021 -8.604 31.038 1.00 80.56 87 PRO A N 1
ATOM 662 C CA . PRO A 1 87 ? -26.846 -8.550 32.485 1.00 80.56 87 PRO A CA 1
ATOM 663 C C . PRO A 1 87 ? -25.846 -7.469 32.897 1.00 80.56 87 PRO A C 1
ATOM 665 O O . PRO A 1 87 ? -24.759 -7.358 32.322 1.00 80.56 87 PRO A O 1
ATOM 668 N N . GLU A 1 88 ? -26.195 -6.690 33.918 1.00 79.88 88 GLU A N 1
ATOM 669 C CA . GLU A 1 88 ? -25.424 -5.513 34.323 1.00 79.88 88 GLU A CA 1
ATOM 670 C C . GLU A 1 88 ? -23.966 -5.843 34.684 1.00 79.88 88 GLU A C 1
ATOM 672 O O . GLU A 1 88 ? -23.052 -5.110 34.304 1.00 79.88 88 GLU A O 1
ATOM 677 N N . GLU A 1 89 ? -23.723 -6.997 35.311 1.00 83.00 89 GLU A N 1
ATOM 678 C CA . GLU A 1 89 ? -22.375 -7.492 35.618 1.00 83.00 89 GLU A CA 1
ATOM 679 C C . GLU A 1 89 ? -21.535 -7.735 34.351 1.00 83.00 89 GLU A C 1
ATOM 681 O O . GLU A 1 89 ? -20.356 -7.367 34.286 1.00 83.00 89 GLU A O 1
ATOM 686 N N . LEU A 1 90 ? -22.143 -8.314 33.310 1.00 80.50 90 LEU A N 1
ATOM 687 C CA . LEU A 1 90 ? -21.473 -8.573 32.037 1.00 80.50 90 LEU A CA 1
ATOM 688 C C . LEU A 1 90 ? -21.185 -7.264 31.296 1.00 80.50 90 LEU A C 1
ATOM 690 O O . LEU A 1 90 ? -20.103 -7.102 30.732 1.00 80.50 90 LEU A O 1
ATOM 694 N N . ARG A 1 91 ? -22.117 -6.307 31.355 1.00 78.75 91 ARG A N 1
ATOM 695 C CA . ARG A 1 91 ? -21.957 -4.963 30.788 1.00 78.75 91 ARG A CA 1
ATOM 696 C C . ARG A 1 91 ? -20.819 -4.193 31.463 1.00 78.75 91 ARG A C 1
ATOM 698 O O . ARG A 1 91 ? -19.989 -3.611 30.767 1.00 78.75 91 ARG A O 1
ATOM 705 N N . LEU A 1 92 ? -20.728 -4.233 32.794 1.00 82.06 92 LEU A N 1
ATOM 706 C CA . LEU A 1 92 ? -19.646 -3.596 33.555 1.00 82.06 92 LEU A CA 1
ATOM 707 C C . LEU A 1 92 ? -18.281 -4.214 33.227 1.00 82.06 92 LEU A C 1
ATOM 709 O O . LEU A 1 92 ? -17.325 -3.485 32.952 1.00 82.06 92 LEU A O 1
ATOM 713 N N . ARG A 1 93 ? -18.192 -5.551 33.177 1.00 82.94 93 ARG A N 1
ATOM 714 C CA . ARG A 1 93 ? -16.967 -6.257 32.762 1.00 82.94 93 ARG A CA 1
ATOM 715 C C . ARG A 1 93 ? -16.560 -5.916 31.333 1.00 82.94 93 ARG A C 1
ATOM 717 O O . ARG A 1 93 ? -15.388 -5.639 31.086 1.00 82.94 93 ARG A O 1
ATOM 724 N N . P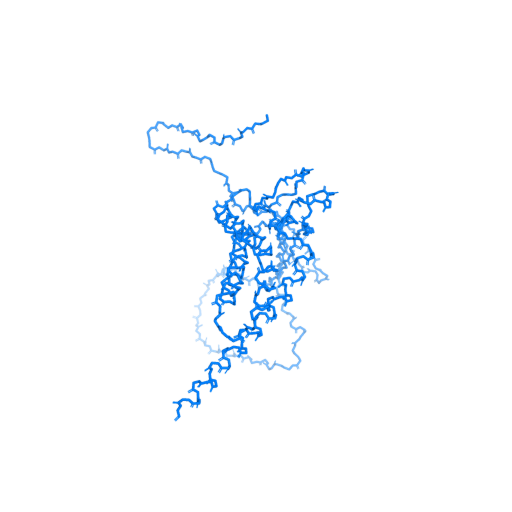HE A 1 94 ? -17.514 -5.910 30.405 1.00 82.06 94 PHE A N 1
ATOM 725 C CA . PHE A 1 94 ? -17.265 -5.535 29.017 1.00 82.06 94 PHE A CA 1
ATOM 726 C C . PHE A 1 94 ? -16.767 -4.092 28.917 1.00 82.06 94 PHE A C 1
ATOM 728 O O . PHE A 1 94 ? -15.735 -3.856 28.301 1.00 82.06 94 PHE A O 1
ATOM 735 N N . SER A 1 95 ? -17.427 -3.142 29.585 1.00 81.62 95 SER A N 1
ATOM 736 C CA . SER A 1 95 ? -17.029 -1.732 29.575 1.00 81.62 95 SER A CA 1
ATOM 737 C C . SER A 1 95 ? -15.621 -1.515 30.137 1.00 81.62 95 SER A C 1
ATOM 739 O O . SER A 1 95 ? -14.870 -0.713 29.584 1.00 81.62 95 SER A O 1
ATOM 741 N N . ALA A 1 96 ? -15.235 -2.238 31.194 1.00 82.19 96 ALA A N 1
ATOM 742 C CA . ALA A 1 96 ? -13.891 -2.158 31.766 1.00 82.19 96 ALA A CA 1
ATOM 743 C C . ALA A 1 96 ? -12.815 -2.657 30.783 1.00 82.19 96 ALA A C 1
ATOM 745 O O . ALA A 1 96 ? -11.830 -1.963 30.538 1.00 82.19 96 ALA A O 1
ATOM 746 N N . VAL A 1 97 ? -13.033 -3.824 30.163 1.00 79.62 97 VAL A N 1
ATOM 747 C CA . VAL A 1 97 ? -12.104 -4.397 29.169 1.00 79.62 97 VAL A CA 1
ATOM 748 C C . VAL A 1 97 ? -12.066 -3.560 27.888 1.00 79.62 97 VAL A C 1
ATOM 750 O O . VAL A 1 97 ? -11.006 -3.387 27.282 1.00 79.62 97 VAL A O 1
ATOM 753 N N . CYS A 1 98 ? -13.212 -3.029 27.462 1.00 80.81 98 CYS A N 1
ATOM 754 C CA . CYS A 1 98 ? -13.299 -2.164 26.298 1.00 80.81 98 CYS A CA 1
ATOM 755 C C . CYS A 1 98 ? -12.573 -0.847 26.525 1.00 80.81 98 CYS A C 1
ATOM 757 O O . CYS A 1 98 ? -11.827 -0.470 25.637 1.00 80.81 98 CYS A O 1
ATOM 759 N N . GLY A 1 99 ? -12.724 -0.180 27.673 1.00 78.44 99 GLY A N 1
ATOM 760 C CA . GLY A 1 99 ? -12.102 1.125 27.931 1.00 78.44 99 GLY A CA 1
ATOM 761 C C . GLY A 1 99 ? -10.595 1.148 27.652 1.00 78.44 99 GLY A C 1
ATOM 762 O O . GLY A 1 99 ? -10.131 1.932 26.825 1.00 78.44 99 GLY A O 1
ATOM 763 N N . GLU A 1 100 ? -9.838 0.226 28.254 1.00 76.06 100 GLU A N 1
ATOM 764 C CA . GLU A 1 100 ? -8.378 0.140 28.079 1.00 76.06 100 GLU A CA 1
ATOM 765 C C . GLU A 1 100 ? -7.970 -0.139 26.619 1.00 76.06 100 GLU A C 1
ATOM 767 O O . GLU A 1 100 ? -7.031 0.455 26.072 1.00 76.06 100 GLU A O 1
ATOM 772 N N . ARG A 1 101 ? -8.701 -1.038 25.954 1.00 80.19 101 ARG A N 1
ATOM 773 C CA . ARG A 1 101 ? -8.415 -1.437 24.570 1.00 80.19 101 ARG A CA 1
ATOM 774 C C . ARG A 1 101 ? -8.834 -0.368 23.566 1.00 80.19 101 ARG A C 1
ATOM 776 O O . ARG A 1 101 ? -8.166 -0.187 22.548 1.00 80.19 101 ARG A O 1
ATOM 783 N N . LEU A 1 102 ? -9.915 0.357 23.839 1.00 85.19 102 LEU A N 1
ATOM 784 C CA . LEU A 1 102 ? -10.445 1.377 22.944 1.00 85.19 102 LEU A CA 1
ATOM 785 C C . LEU A 1 102 ? -9.540 2.605 22.906 1.00 85.19 102 LEU A C 1
ATOM 787 O O . LEU A 1 102 ? -9.403 3.186 21.837 1.00 85.19 102 LEU A O 1
ATOM 791 N N . GLU A 1 103 ? -8.878 2.966 24.006 1.00 85.69 103 GLU A N 1
ATOM 792 C CA . GLU A 1 103 ? -7.850 4.021 24.025 1.00 85.69 103 GLU A CA 1
ATOM 793 C C . GLU A 1 103 ? -6.739 3.748 22.994 1.00 85.69 103 GLU A C 1
ATOM 795 O O . GLU A 1 103 ? -6.377 4.610 22.183 1.00 85.69 103 GLU A O 1
ATOM 800 N N . HIS A 1 104 ? -6.253 2.505 22.938 1.00 83.56 104 HIS A N 1
ATOM 801 C CA . HIS A 1 104 ? -5.249 2.086 21.958 1.00 83.56 104 HIS A CA 1
ATOM 802 C C . HIS A 1 104 ? -5.779 2.171 20.521 1.00 83.56 104 HIS A C 1
ATOM 804 O O . HIS A 1 104 ? -5.093 2.698 19.636 1.00 83.56 104 HIS A O 1
ATOM 810 N N . VAL A 1 105 ? -7.018 1.724 20.288 1.00 87.50 105 VAL A N 1
ATOM 811 C CA . VAL A 1 105 ? -7.680 1.823 18.977 1.00 87.50 105 VAL A CA 1
ATOM 812 C C . VAL A 1 105 ? -7.883 3.287 18.566 1.00 87.50 105 VAL A C 1
ATOM 814 O O . VAL A 1 105 ? -7.576 3.637 17.430 1.00 87.50 105 VAL A O 1
ATOM 817 N N . HIS A 1 106 ? -8.291 4.180 19.471 1.00 90.31 106 HIS A N 1
ATOM 818 C CA . HIS A 1 106 ? -8.435 5.616 19.194 1.00 90.31 106 HIS A CA 1
ATOM 819 C C . HIS A 1 106 ? -7.100 6.273 18.830 1.00 90.31 106 HIS A C 1
ATOM 821 O O . HIS A 1 106 ? -7.022 7.071 17.884 1.00 90.31 106 HIS A O 1
ATOM 827 N N . ARG A 1 107 ? -6.018 5.910 19.533 1.00 89.12 107 ARG A N 1
ATOM 828 C CA . ARG A 1 107 ? -4.663 6.369 19.204 1.00 89.12 107 ARG A CA 1
ATOM 829 C C . ARG A 1 107 ? -4.245 5.888 17.818 1.00 89.12 107 ARG A C 1
ATOM 831 O O . ARG A 1 107 ? -3.695 6.669 17.036 1.00 89.12 107 ARG A O 1
ATOM 838 N N . ARG A 1 108 ? -4.503 4.622 17.489 1.00 90.00 108 ARG A N 1
ATOM 839 C CA . ARG A 1 108 ? -4.202 4.035 16.177 1.00 90.00 108 ARG A CA 1
ATOM 840 C C . ARG A 1 108 ? -5.006 4.704 15.061 1.00 90.00 108 ARG A C 1
ATOM 842 O O . ARG A 1 108 ? -4.409 5.175 14.095 1.00 90.00 108 ARG A O 1
ATOM 849 N N . LEU A 1 109 ? -6.309 4.871 15.256 1.00 92.81 109 LEU A N 1
ATOM 850 C CA . LEU A 1 109 ? -7.231 5.562 14.356 1.00 92.81 109 LEU A CA 1
ATOM 851 C C . LEU A 1 109 ? -6.771 6.991 14.035 1.00 92.81 109 LEU A C 1
ATOM 853 O O . LEU A 1 109 ? -6.702 7.387 12.867 1.00 92.81 109 LEU A O 1
ATOM 857 N N . SER A 1 110 ? -6.400 7.757 15.064 1.00 94.31 110 SER A N 1
ATOM 858 C CA . SER A 1 110 ? -5.887 9.123 14.908 1.00 94.31 110 SER A CA 1
ATOM 859 C C . SER A 1 110 ? -4.597 9.156 14.088 1.00 94.31 110 SER A C 1
ATOM 861 O O . SER A 1 110 ? -4.442 9.989 13.190 1.00 94.31 110 SER A O 1
ATOM 863 N N . ASN A 1 111 ? -3.685 8.213 14.340 1.00 94.12 111 ASN A N 1
ATOM 864 C CA . ASN A 1 111 ? -2.445 8.094 13.580 1.00 94.12 111 ASN A CA 1
ATOM 865 C C . ASN A 1 111 ? -2.687 7.668 12.128 1.00 94.12 111 ASN A C 1
ATOM 867 O O . ASN A 1 111 ? -2.113 8.281 11.233 1.00 94.12 111 ASN A O 1
ATOM 871 N N . TYR A 1 112 ? -3.565 6.698 11.860 1.00 95.88 112 TYR A N 1
ATOM 872 C CA . TYR A 1 112 ? -3.919 6.298 10.496 1.00 95.88 112 TYR A CA 1
ATOM 873 C C . TYR A 1 112 ? -4.480 7.461 9.686 1.00 95.88 112 TYR A C 1
ATOM 875 O O . TYR A 1 112 ? -3.993 7.728 8.588 1.00 95.88 112 TYR A O 1
ATOM 883 N N . ARG A 1 113 ? -5.433 8.216 10.247 1.00 96.19 113 ARG A N 1
ATOM 884 C CA . ARG A 1 113 ? -6.001 9.409 9.596 1.00 96.19 113 ARG A CA 1
ATOM 885 C C . ARG A 1 113 ? -4.932 10.468 9.321 1.00 96.19 113 ARG A C 1
ATOM 887 O O . ARG A 1 113 ? -4.875 11.019 8.219 1.00 96.19 113 ARG A O 1
ATOM 894 N N . LYS A 1 114 ? -4.058 10.733 10.298 1.00 95.88 114 LYS A N 1
ATOM 895 C CA . LYS A 1 114 ? -2.947 11.685 10.159 1.00 95.88 114 LYS A CA 1
ATOM 896 C C . LYS A 1 114 ? -1.966 11.246 9.072 1.00 95.88 114 LYS A C 1
ATOM 898 O O . LYS A 1 114 ? -1.631 12.034 8.191 1.00 95.88 114 LYS A O 1
ATOM 903 N N . PHE A 1 115 ? -1.513 9.999 9.112 1.00 95.62 115 PHE A N 1
ATOM 904 C CA . PHE A 1 115 ? -0.515 9.475 8.187 1.00 95.62 115 PHE A CA 1
ATOM 905 C C . PHE A 1 115 ? -1.056 9.317 6.771 1.00 95.62 115 PHE A C 1
ATOM 907 O O . PHE A 1 115 ? -0.355 9.691 5.836 1.00 95.62 115 PHE A O 1
ATOM 914 N N . ALA A 1 116 ? -2.305 8.879 6.600 1.00 96.50 116 ALA A N 1
ATOM 915 C CA . ALA A 1 116 ? -2.958 8.847 5.295 1.00 96.50 116 ALA A CA 1
ATOM 916 C C . ALA A 1 116 ? -2.969 10.232 4.637 1.00 96.50 116 ALA A C 1
ATOM 918 O O . ALA A 1 116 ? -2.588 10.366 3.476 1.00 96.50 116 ALA A O 1
ATOM 919 N N . ARG A 1 117 ? -3.319 11.283 5.395 1.00 95.44 117 ARG A N 1
ATOM 920 C CA . ARG A 1 117 ? -3.299 12.667 4.899 1.00 95.44 117 ARG A CA 1
ATOM 921 C C . ARG A 1 117 ? -1.900 13.101 4.458 1.00 95.44 117 ARG A C 1
ATOM 923 O O . ARG A 1 117 ? -1.757 13.694 3.395 1.00 95.44 117 ARG A O 1
ATOM 930 N N . VAL A 1 118 ? -0.872 12.784 5.249 1.00 94.62 118 VAL A N 1
ATOM 931 C CA . VAL A 1 118 ? 0.527 13.096 4.906 1.00 94.62 118 VAL A CA 1
ATOM 932 C C . VAL A 1 118 ? 0.958 12.378 3.625 1.00 94.62 118 VAL A C 1
ATOM 934 O O . VAL A 1 118 ? 1.609 12.984 2.781 1.00 94.62 118 VAL A O 1
ATOM 937 N N . LEU A 1 119 ? 0.594 11.103 3.466 1.00 94.25 119 LEU A N 1
ATOM 938 C CA . LEU A 1 119 ? 0.966 10.302 2.299 1.00 94.25 119 LEU A CA 1
ATOM 939 C C . LEU A 1 119 ? 0.252 10.747 1.017 1.00 94.25 119 LEU A C 1
ATOM 941 O O . LEU A 1 119 ? 0.871 10.731 -0.041 1.00 94.25 119 LEU A O 1
ATOM 945 N N . LYS A 1 120 ? -1.007 11.199 1.098 1.00 92.94 120 LYS A N 1
ATOM 946 C CA . LYS A 1 120 ? -1.748 11.730 -0.064 1.00 92.94 120 LYS A CA 1
ATOM 947 C C . LYS A 1 120 ? -1.084 12.946 -0.699 1.00 92.94 120 LYS A C 1
ATOM 949 O O . LYS A 1 120 ? -1.135 13.099 -1.912 1.00 92.94 120 LYS A O 1
ATOM 954 N N . ASN A 1 121 ? -0.453 13.780 0.120 1.00 88.62 121 ASN A N 1
ATOM 955 C CA . ASN A 1 121 ? 0.181 15.016 -0.329 1.00 88.62 121 ASN A CA 1
ATOM 956 C C . ASN A 1 121 ? 1.671 14.833 -0.659 1.00 88.62 121 ASN A C 1
ATOM 958 O O . ASN A 1 121 ? 2.375 15.814 -0.891 1.00 88.62 121 ASN A O 1
ATOM 962 N N . ARG A 1 122 ? 2.187 13.598 -0.631 1.00 86.88 122 ARG A N 1
ATOM 963 C CA . ARG A 1 122 ? 3.612 13.331 -0.821 1.00 86.88 122 ARG A CA 1
ATOM 964 C C . ARG A 1 122 ? 3.911 12.978 -2.273 1.00 86.88 122 ARG A C 1
ATOM 966 O O . ARG A 1 122 ? 3.547 11.903 -2.736 1.00 86.88 122 ARG A O 1
ATOM 973 N N . ALA A 1 123 ? 4.638 13.869 -2.943 1.00 75.94 123 ALA A N 1
ATOM 974 C CA . ALA A 1 123 ? 5.136 13.660 -4.302 1.00 75.94 123 ALA A CA 1
ATOM 975 C C . ALA A 1 123 ? 6.613 13.214 -4.354 1.00 75.94 123 ALA A C 1
ATOM 977 O O . ALA A 1 123 ? 7.038 12.652 -5.355 1.00 75.94 123 ALA A O 1
ATOM 978 N N . TRP A 1 124 ? 7.396 13.436 -3.285 1.00 76.25 124 TRP A N 1
ATOM 979 C CA . TRP A 1 124 ? 8.839 13.156 -3.266 1.00 76.25 124 TRP A CA 1
ATOM 980 C C . TRP A 1 124 ? 9.381 12.832 -1.854 1.00 76.25 124 TRP A C 1
ATOM 982 O O . TRP A 1 124 ? 8.836 13.339 -0.859 1.00 76.25 124 TRP A O 1
ATOM 992 N N . PRO A 1 125 ? 10.461 12.029 -1.721 1.00 80.94 125 PRO A N 1
ATOM 993 C CA . PRO A 1 125 ? 11.009 11.086 -2.705 1.00 80.94 125 PRO A CA 1
ATOM 994 C C . PRO A 1 125 ? 9.975 10.032 -3.084 1.00 80.94 125 PRO A C 1
ATOM 996 O O . PRO A 1 125 ? 9.170 9.653 -2.245 1.00 80.94 125 PRO A O 1
ATOM 999 N N . THR A 1 126 ? 10.016 9.563 -4.322 1.00 80.62 126 THR A N 1
ATOM 1000 C CA . THR A 1 126 ? 9.085 8.633 -4.997 1.00 80.62 126 THR A CA 1
ATOM 1001 C C . THR A 1 126 ? 9.130 7.189 -4.524 1.00 80.62 126 THR A C 1
ATOM 1003 O O . THR A 1 126 ? 8.325 6.379 -4.972 1.00 80.62 126 THR A O 1
ATOM 1006 N N . PHE A 1 127 ? 10.020 6.868 -3.592 1.00 86.31 127 PHE A N 1
ATOM 1007 C CA . PHE A 1 127 ? 10.040 5.608 -2.864 1.00 86.31 127 PHE A CA 1
ATOM 1008 C C . PHE A 1 127 ? 10.579 5.829 -1.442 1.00 86.31 127 PHE A C 1
ATOM 1010 O O . PHE A 1 127 ? 11.174 6.864 -1.121 1.00 86.31 127 PHE A O 1
ATOM 1017 N N . LYS A 1 128 ? 10.351 4.866 -0.544 1.00 88.88 128 LYS A N 1
ATOM 1018 C CA . LYS A 1 128 ? 10.898 4.909 0.819 1.00 88.88 128 LYS A CA 1
ATOM 1019 C C . LYS A 1 128 ? 12.267 4.243 0.839 1.00 88.88 128 LYS A C 1
ATOM 1021 O O . LYS A 1 128 ? 12.358 3.030 0.695 1.00 88.88 128 LYS A O 1
ATOM 1026 N N . GLN A 1 129 ? 13.307 5.018 1.116 1.00 88.00 129 GLN A N 1
ATOM 1027 C CA . GLN A 1 129 ? 14.650 4.481 1.311 1.00 88.00 129 GLN A CA 1
ATOM 1028 C C . GLN A 1 129 ? 14.822 3.820 2.682 1.00 88.00 129 GLN A C 1
ATOM 1030 O O . GLN A 1 129 ? 14.232 4.247 3.683 1.00 88.00 129 GLN A O 1
ATOM 1035 N N . ALA A 1 130 ? 15.669 2.794 2.730 1.00 84.12 130 ALA A N 1
ATOM 1036 C CA . ALA A 1 130 ? 16.145 2.230 3.985 1.00 84.12 130 ALA A CA 1
ATOM 1037 C C . ALA A 1 130 ? 16.893 3.296 4.801 1.00 84.12 130 ALA A C 1
ATOM 1039 O O . ALA A 1 130 ? 17.706 4.055 4.278 1.00 84.12 130 ALA A O 1
ATOM 1040 N N . LYS A 1 131 ? 16.613 3.352 6.104 1.00 78.88 131 LYS A N 1
ATOM 1041 C CA . LYS A 1 131 ? 17.284 4.262 7.039 1.00 78.88 131 LYS A CA 1
ATOM 1042 C C . LYS A 1 131 ? 18.251 3.470 7.905 1.00 78.88 131 LYS A C 1
ATOM 1044 O O . LYS A 1 131 ? 17.948 2.345 8.282 1.00 78.88 131 LYS A O 1
ATOM 1049 N N . SER A 1 132 ? 19.372 4.091 8.264 1.00 74.75 132 SER A N 1
ATOM 1050 C CA . SER A 1 132 ? 20.364 3.539 9.198 1.00 74.75 132 SER A CA 1
ATOM 1051 C C . SER A 1 132 ? 20.129 3.947 10.657 1.00 74.75 132 SER A C 1
ATOM 1053 O O . SER A 1 132 ? 20.776 3.414 11.553 1.00 74.75 132 SER A O 1
ATOM 1055 N N . LYS A 1 133 ? 19.206 4.886 10.917 1.00 74.50 133 LYS A N 1
ATOM 1056 C CA . LYS A 1 133 ? 18.872 5.377 12.262 1.00 74.50 133 LYS A CA 1
ATOM 1057 C C . LYS A 1 133 ? 17.435 5.045 12.640 1.00 74.50 133 LYS A C 1
ATOM 1059 O O . LYS A 1 133 ? 16.525 5.173 11.821 1.00 74.50 133 LYS A O 1
ATOM 1064 N N . VAL A 1 134 ? 17.242 4.680 13.907 1.00 70.06 134 VAL A N 1
ATOM 1065 C CA . VAL A 1 134 ? 15.921 4.516 14.521 1.00 70.06 134 VAL A CA 1
ATOM 1066 C C . VAL A 1 134 ? 15.241 5.881 14.585 1.00 70.06 134 VAL A C 1
ATOM 1068 O O . VAL A 1 134 ? 15.724 6.783 15.266 1.00 70.06 134 VAL A O 1
ATOM 1071 N N . SER A 1 135 ? 14.126 6.039 13.872 1.00 70.94 135 SER A N 1
ATOM 1072 C CA . SER A 1 135 ? 13.269 7.221 13.977 1.00 70.94 135 SER A CA 1
ATOM 1073 C C . SER A 1 135 ? 12.004 6.920 14.786 1.00 70.94 135 SER A C 1
ATOM 1075 O O . SER A 1 135 ? 11.572 5.762 14.835 1.00 70.94 135 SER A O 1
ATOM 1077 N N . PRO A 1 136 ? 11.379 7.950 15.389 1.00 79.12 136 PRO A N 1
ATOM 1078 C CA . PRO A 1 136 ? 9.989 7.865 15.818 1.00 79.12 136 PRO A CA 1
ATOM 1079 C C . PRO A 1 136 ? 9.090 7.411 14.666 1.00 79.12 136 PRO A C 1
ATOM 1081 O O . PRO A 1 136 ? 9.446 7.572 13.494 1.00 79.12 136 PRO A O 1
ATOM 1084 N N . LEU A 1 137 ? 7.918 6.882 15.017 1.00 84.56 137 LEU A N 1
ATOM 1085 C CA . LEU A 1 137 ? 6.938 6.426 14.042 1.00 84.56 137 LEU A CA 1
ATOM 1086 C C . LEU A 1 137 ? 6.580 7.540 13.048 1.00 84.56 137 LEU A C 1
ATOM 1088 O O . LEU A 1 137 ? 6.173 8.640 13.430 1.00 84.56 137 LEU A O 1
ATOM 1092 N N . HIS A 1 138 ? 6.696 7.220 11.767 1.00 87.31 138 HIS A N 1
ATOM 1093 C CA . HIS A 1 138 ? 6.462 8.121 10.655 1.00 87.31 138 HIS A CA 1
ATOM 1094 C C . HIS A 1 138 ? 5.510 7.491 9.630 1.00 87.31 138 HIS A C 1
ATOM 1096 O O . HIS A 1 138 ? 5.432 6.274 9.484 1.00 87.31 138 HIS A O 1
ATOM 1102 N N . SER A 1 139 ? 4.805 8.319 8.856 1.00 90.62 139 SER A N 1
ATOM 1103 C CA . SER A 1 139 ? 3.842 7.840 7.853 1.00 90.62 139 SER A CA 1
ATOM 1104 C C . SER A 1 139 ? 4.476 6.929 6.796 1.00 90.62 139 SER A C 1
ATOM 1106 O O . SER A 1 139 ? 3.858 5.963 6.356 1.00 90.62 139 SER A O 1
ATOM 1108 N N . SER A 1 140 ? 5.735 7.191 6.432 1.00 89.00 140 SER A N 1
ATOM 1109 C CA . SER A 1 140 ? 6.501 6.347 5.507 1.00 89.00 140 SER A CA 1
ATOM 1110 C C . SER A 1 140 ? 6.760 4.943 6.041 1.00 89.00 140 SER A C 1
ATOM 1112 O O . SER A 1 140 ? 7.110 4.069 5.261 1.00 89.00 140 SER A O 1
ATOM 1114 N N . ASP A 1 141 ? 6.642 4.700 7.346 1.00 88.06 141 ASP A N 1
ATOM 1115 C CA . ASP A 1 141 ? 6.957 3.389 7.919 1.00 88.06 141 ASP A CA 1
ATOM 1116 C C . ASP A 1 141 ? 5.991 2.311 7.421 1.00 88.06 141 ASP A C 1
ATOM 1118 O O . ASP A 1 141 ? 6.400 1.166 7.268 1.00 88.06 141 ASP A O 1
ATOM 1122 N N . PHE A 1 142 ? 4.781 2.712 7.020 1.00 90.06 142 PHE A N 1
ATOM 1123 C CA . PHE A 1 142 ? 3.775 1.868 6.371 1.00 90.06 142 PHE A CA 1
ATOM 1124 C C . PHE A 1 142 ? 4.059 1.561 4.898 1.00 90.06 142 PHE A C 1
ATOM 1126 O O . PHE A 1 142 ? 3.383 0.724 4.309 1.00 90.06 142 PHE A O 1
ATOM 1133 N N . CYS A 1 143 ? 5.015 2.255 4.281 1.00 91.25 143 CYS A N 1
ATOM 1134 C CA . CYS A 1 143 ? 5.331 2.049 2.877 1.00 91.25 143 CYS A CA 1
ATOM 1135 C C . CYS A 1 143 ? 6.415 0.966 2.713 1.00 91.25 143 CYS A C 1
ATOM 1137 O O . CYS A 1 143 ? 7.339 0.903 3.538 1.00 91.25 143 CYS A O 1
ATOM 1139 N N . PRO A 1 144 ? 6.365 0.179 1.624 1.00 91.38 144 PRO A N 1
ATOM 1140 C CA . PRO A 1 144 ? 7.460 -0.685 1.200 1.00 91.38 144 PRO A CA 1
ATOM 1141 C C . PRO A 1 144 ? 8.811 0.031 1.145 1.00 91.38 144 PRO A C 1
ATOM 1143 O O . PRO A 1 144 ? 8.931 1.088 0.525 1.00 91.38 144 PRO A O 1
ATOM 1146 N N . THR A 1 145 ? 9.829 -0.546 1.781 1.00 90.62 145 THR A N 1
ATOM 1147 C CA . THR A 1 145 ? 11.196 -0.007 1.768 1.00 90.62 145 THR A CA 1
ATOM 1148 C C . THR A 1 145 ? 11.938 -0.490 0.517 1.00 90.62 145 THR A C 1
ATOM 1150 O O . THR A 1 145 ? 11.886 -1.678 0.211 1.00 90.62 145 THR A O 1
ATOM 1153 N N . ASN A 1 146 ? 12.643 0.408 -0.179 1.00 91.44 146 ASN A N 1
ATOM 1154 C CA . ASN A 1 146 ? 13.402 0.147 -1.412 1.00 91.44 146 ASN A CA 1
ATOM 1155 C C . ASN A 1 146 ? 12.592 -0.645 -2.452 1.00 91.44 146 ASN A C 1
ATOM 1157 O O . ASN A 1 146 ? 13.047 -1.670 -2.949 1.00 91.44 146 ASN A O 1
ATOM 1161 N N . CYS A 1 147 ? 11.354 -0.212 -2.702 1.00 92.25 147 CYS A N 1
ATOM 1162 C CA . CYS A 1 147 ? 10.456 -0.881 -3.636 1.00 92.25 147 CYS A CA 1
ATOM 1163 C C . CYS A 1 147 ? 10.671 -0.368 -5.061 1.00 92.25 147 CYS A C 1
ATOM 1165 O O . CYS A 1 147 ? 10.511 0.828 -5.310 1.00 92.25 147 CYS A O 1
ATOM 1167 N N . HIS A 1 148 ? 10.975 -1.283 -5.976 1.00 92.75 148 HIS A N 1
ATOM 1168 C CA . HIS A 1 148 ? 11.202 -1.030 -7.395 1.00 92.75 148 HIS A CA 1
ATOM 1169 C C . HIS A 1 148 ? 10.535 -2.125 -8.233 1.00 92.75 148 HIS A C 1
ATOM 1171 O O . HIS A 1 148 ? 10.358 -3.257 -7.781 1.00 92.75 148 HIS A O 1
ATOM 1177 N N . VAL A 1 149 ? 10.174 -1.787 -9.465 1.00 93.50 149 VAL A N 1
ATOM 1178 C CA . VAL A 1 149 ? 9.588 -2.701 -10.443 1.00 93.50 149 VAL A CA 1
ATOM 1179 C C . VAL A 1 149 ? 10.555 -2.812 -11.613 1.00 93.50 149 VAL A C 1
ATOM 1181 O O . VAL A 1 149 ? 10.788 -1.838 -12.322 1.00 93.50 149 VAL A O 1
ATOM 1184 N N . ASN A 1 150 ? 11.124 -3.996 -11.804 1.00 95.19 150 ASN A N 1
ATOM 1185 C CA . ASN A 1 150 ? 11.980 -4.307 -12.940 1.00 95.19 150 ASN A CA 1
ATOM 1186 C C . ASN A 1 150 ? 11.115 -4.893 -14.053 1.00 95.19 150 ASN A C 1
ATOM 1188 O O . ASN A 1 150 ? 10.438 -5.904 -13.857 1.00 95.19 150 ASN A O 1
ATOM 1192 N N . VAL A 1 151 ? 11.111 -4.241 -15.207 1.00 96.44 151 VAL A N 1
ATOM 1193 C CA . VAL A 1 151 ? 10.356 -4.647 -16.387 1.00 96.44 151 VAL A CA 1
ATOM 1194 C C . VAL A 1 151 ? 11.346 -5.076 -17.461 1.00 96.44 151 VAL A C 1
ATOM 1196 O O . VAL A 1 151 ? 12.220 -4.306 -17.840 1.00 96.44 151 VAL A O 1
ATOM 1199 N N . MET A 1 152 ? 11.194 -6.302 -17.952 1.00 97.06 152 MET A N 1
ATOM 1200 C CA . MET A 1 152 ? 11.984 -6.849 -19.050 1.00 97.06 152 MET A CA 1
ATOM 1201 C C . MET A 1 152 ? 11.073 -7.072 -20.255 1.00 97.06 152 MET A C 1
ATOM 1203 O O . MET A 1 152 ? 10.220 -7.963 -20.248 1.00 97.06 152 MET A O 1
ATOM 1207 N N . GLU A 1 153 ? 11.249 -6.251 -21.280 1.00 96.94 153 GLU A N 1
ATOM 1208 C CA . GLU A 1 153 ? 10.531 -6.309 -22.549 1.00 96.94 153 GLU A CA 1
ATOM 1209 C C . GLU A 1 153 ? 11.424 -6.993 -23.585 1.00 96.94 153 GLU A C 1
ATOM 1211 O O . GLU A 1 153 ? 12.478 -6.482 -23.951 1.00 96.94 153 GLU A O 1
ATOM 1216 N N . VAL A 1 154 ? 11.011 -8.168 -24.050 1.00 95.50 154 VAL A N 1
ATOM 1217 C CA . VAL A 1 154 ? 11.722 -8.959 -25.056 1.00 95.50 154 VAL A CA 1
ATOM 1218 C C . VAL A 1 154 ? 10.943 -8.889 -26.357 1.00 95.50 154 VAL A C 1
ATOM 1220 O O . VAL A 1 154 ? 9.739 -9.147 -26.379 1.00 95.50 154 VAL A O 1
ATOM 1223 N N . SER A 1 155 ? 11.624 -8.573 -27.452 1.00 94.12 155 SER A N 1
ATOM 1224 C CA . SER A 1 155 ? 11.045 -8.591 -28.789 1.00 94.12 155 SER A CA 1
ATOM 1225 C C . SER A 1 155 ? 11.870 -9.442 -29.741 1.00 94.12 155 SER A C 1
ATOM 1227 O O . SER A 1 155 ? 13.099 -9.426 -29.709 1.00 94.12 155 SER A O 1
ATOM 1229 N N . TYR A 1 156 ? 11.189 -10.213 -30.581 1.00 90.62 156 TYR A N 1
ATOM 1230 C CA . TYR A 1 156 ? 11.836 -11.068 -31.569 1.00 90.62 156 TYR A CA 1
ATOM 1231 C C . TYR A 1 156 ? 10.961 -11.237 -32.816 1.00 90.62 156 TYR A C 1
ATOM 1233 O O . TYR A 1 156 ? 9.731 -11.211 -32.715 1.00 90.62 156 TYR A O 1
ATOM 1241 N N . PRO A 1 157 ? 11.563 -11.423 -34.003 1.00 88.50 157 PRO A N 1
ATOM 1242 C CA . PRO A 1 157 ? 10.832 -11.721 -35.225 1.00 88.50 157 PRO A CA 1
ATOM 1243 C C . PRO A 1 157 ? 9.967 -12.971 -35.073 1.00 88.50 157 PRO A C 1
ATOM 1245 O O . PRO A 1 157 ? 10.436 -14.040 -34.682 1.00 88.50 157 PRO A O 1
ATOM 1248 N N . ARG A 1 158 ? 8.693 -12.860 -35.444 1.00 79.31 158 ARG A N 1
ATOM 1249 C CA . ARG A 1 158 ? 7.786 -13.993 -35.595 1.00 79.31 158 ARG A CA 1
ATOM 1250 C C . ARG A 1 158 ? 8.188 -14.752 -36.856 1.00 79.31 158 ARG A C 1
ATOM 1252 O O . ARG A 1 158 ? 7.730 -14.448 -37.957 1.00 79.31 158 ARG A O 1
ATOM 1259 N N . THR A 1 159 ? 9.052 -15.747 -36.709 1.00 68.19 159 THR A N 1
ATOM 1260 C CA . THR A 1 159 ? 9.323 -16.711 -37.773 1.00 68.19 159 THR A CA 1
ATOM 1261 C C . THR A 1 159 ? 8.056 -17.528 -38.020 1.00 68.19 159 THR A C 1
ATOM 1263 O O . THR A 1 159 ? 7.460 -18.097 -37.106 1.00 68.19 159 THR A O 1
ATOM 1266 N N . GLY A 1 160 ? 7.573 -17.526 -39.263 1.00 60.53 160 GLY A N 1
ATOM 1267 C CA . GLY A 1 160 ? 6.413 -18.307 -39.681 1.00 60.53 160 GLY A CA 1
ATOM 1268 C C . GLY A 1 160 ? 6.722 -19.802 -39.671 1.00 60.53 160 GLY A C 1
ATOM 1269 O O . GLY A 1 160 ? 6.941 -20.389 -40.719 1.00 60.53 160 GLY A O 1
ATOM 1270 N N . ALA A 1 161 ? 6.737 -20.412 -38.491 1.00 48.62 161 ALA A N 1
ATOM 1271 C CA . ALA A 1 161 ? 6.687 -21.852 -38.306 1.00 48.62 161 ALA A CA 1
ATOM 1272 C C . ALA A 1 161 ? 5.798 -22.129 -37.091 1.00 48.62 161 ALA A C 1
ATOM 1274 O O . ALA A 1 161 ? 6.256 -22.302 -35.965 1.00 48.62 161 ALA A O 1
ATOM 1275 N N . SER A 1 162 ? 4.488 -22.135 -37.338 1.00 43.72 162 SER A N 1
ATOM 1276 C CA . SER A 1 162 ? 3.533 -22.820 -36.472 1.00 43.72 162 SER A CA 1
ATOM 1277 C C . SER A 1 162 ? 3.876 -24.315 -36.474 1.00 43.72 162 SER A C 1
ATOM 1279 O O . SER A 1 162 ? 3.330 -25.092 -37.251 1.00 43.72 162 SER A O 1
ATOM 1281 N N . LEU A 1 163 ? 4.807 -24.735 -35.621 1.00 48.41 163 LEU A N 1
ATOM 1282 C CA . LEU A 1 163 ? 4.911 -26.124 -35.178 1.00 48.41 163 LEU A CA 1
ATOM 1283 C C . LEU A 1 163 ? 3.803 -26.345 -34.140 1.00 48.41 163 LEU A C 1
ATOM 1285 O O . LEU A 1 163 ? 4.050 -26.372 -32.939 1.00 48.41 163 LEU A O 1
ATOM 1289 N N . GLY A 1 164 ? 2.551 -26.383 -34.606 1.00 45.66 164 GLY A N 1
ATOM 1290 C CA . GLY A 1 164 ? 1.394 -26.416 -33.713 1.00 45.66 164 GLY A CA 1
ATOM 1291 C C . GLY A 1 164 ? 0.026 -26.265 -34.376 1.00 45.66 164 GLY A C 1
ATOM 1292 O O . GLY A 1 164 ? -0.832 -25.590 -33.825 1.00 45.66 164 GLY A O 1
ATOM 1293 N N . SER A 1 165 ? -0.211 -26.868 -35.543 1.00 43.19 165 SER A N 1
ATOM 1294 C CA . SER A 1 165 ? -1.573 -27.273 -35.921 1.00 43.19 165 SER A CA 1
ATOM 1295 C C . SER A 1 165 ? -1.514 -28.413 -36.933 1.00 43.19 165 SER A C 1
ATOM 1297 O O . SER A 1 165 ? -1.287 -28.198 -38.119 1.00 43.19 165 SER A O 1
ATOM 1299 N N . ALA A 1 166 ? -1.691 -29.642 -36.449 1.00 51.12 166 ALA A N 1
ATOM 1300 C CA . ALA A 1 166 ? -1.824 -30.833 -37.286 1.00 51.12 166 ALA A CA 1
ATOM 1301 C C . ALA A 1 166 ? -3.242 -31.005 -37.869 1.00 51.12 166 ALA A C 1
ATOM 1303 O O . ALA A 1 166 ? -3.477 -31.956 -38.601 1.00 51.12 166 ALA A O 1
ATOM 1304 N N . PHE A 1 167 ? -4.183 -30.095 -37.597 1.00 46.81 167 PHE A N 1
ATOM 1305 C CA . PHE A 1 167 ? -5.518 -30.103 -38.201 1.00 46.81 167 PHE A CA 1
ATOM 1306 C C . PHE A 1 167 ? -6.036 -28.668 -38.326 1.00 46.81 167 PHE A C 1
ATOM 1308 O O . PHE A 1 167 ? -6.645 -28.122 -37.411 1.00 46.81 167 PHE A O 1
ATOM 1315 N N . GLY A 1 168 ? -5.783 -28.033 -39.468 1.00 41.22 168 GLY A N 1
ATOM 1316 C CA . GLY A 1 168 ? -6.296 -26.700 -39.765 1.00 41.22 168 GLY A CA 1
ATOM 1317 C C . GLY A 1 168 ? -6.249 -26.450 -41.260 1.00 41.22 168 GLY A C 1
ATOM 1318 O O . GLY A 1 168 ? -5.200 -26.140 -41.807 1.00 41.22 168 GLY A O 1
ATOM 1319 N N . VAL A 1 169 ? -7.390 -26.654 -41.908 1.00 40.84 169 VAL A N 1
ATOM 1320 C CA . VAL A 1 169 ? -7.627 -26.500 -43.344 1.00 40.84 169 VAL A CA 1
ATOM 1321 C C . VAL A 1 169 ? -7.003 -25.205 -43.872 1.00 40.84 169 VAL A C 1
ATOM 1323 O O . VAL A 1 169 ? -7.368 -24.108 -43.450 1.00 40.84 169 VAL A O 1
ATOM 1326 N N . GLN A 1 170 ? -6.085 -25.342 -44.829 1.00 44.41 170 GLN A N 1
ATOM 1327 C CA . GLN A 1 170 ? -5.612 -24.248 -45.666 1.00 44.41 170 GLN A CA 1
ATOM 1328 C C . GLN A 1 170 ? -6.774 -23.799 -46.558 1.00 44.41 170 GLN A C 1
ATOM 1330 O O . GLN A 1 170 ? -7.010 -24.353 -47.630 1.00 44.41 170 GLN A O 1
ATOM 1335 N N . LEU A 1 171 ? -7.546 -22.818 -46.091 1.00 39.62 171 LEU A N 1
ATOM 1336 C CA . LEU A 1 171 ? -8.477 -22.091 -46.943 1.00 39.62 171 LEU A CA 1
ATOM 1337 C C . LEU A 1 171 ? -7.667 -21.088 -47.768 1.00 39.62 171 LEU A C 1
ATOM 1339 O O . LEU A 1 171 ? -7.491 -19.929 -47.394 1.00 39.62 171 LEU A O 1
ATOM 1343 N N . ASP A 1 172 ? -7.165 -21.570 -48.905 1.00 38.47 172 ASP A N 1
ATOM 1344 C CA . ASP A 1 172 ? -6.791 -20.734 -50.041 1.00 38.47 172 ASP A CA 1
ATOM 1345 C C . ASP A 1 172 ? -8.013 -19.889 -50.434 1.00 38.47 172 ASP A C 1
ATOM 1347 O O . ASP A 1 172 ? -8.877 -20.312 -51.204 1.00 38.47 172 ASP A O 1
ATOM 1351 N N . SER A 1 173 ? -8.098 -18.663 -49.918 1.00 35.88 173 SER A N 1
ATOM 1352 C CA . SER A 1 173 ? -8.983 -17.656 -50.496 1.00 35.88 173 SER A CA 1
ATOM 1353 C C . SER A 1 173 ? -8.319 -17.117 -51.760 1.00 35.88 173 SER A C 1
ATOM 1355 O O . SER A 1 173 ? -7.675 -16.067 -51.775 1.00 35.88 173 SER A O 1
ATOM 1357 N N . ARG A 1 174 ? -8.462 -17.879 -52.850 1.00 42.09 174 ARG A N 1
ATOM 1358 C CA . ARG A 1 174 ? -8.356 -17.354 -54.211 1.00 42.09 174 ARG A CA 1
ATOM 1359 C C . ARG A 1 174 ? -9.394 -16.245 -54.364 1.00 42.09 174 ARG A C 1
ATOM 1361 O O . ARG A 1 174 ? -10.554 -16.521 -54.656 1.00 42.09 174 ARG A O 1
ATOM 1368 N N . ARG A 1 175 ? -8.976 -14.985 -54.253 1.00 31.91 175 ARG A N 1
ATOM 1369 C CA . ARG A 1 175 ? -9.716 -13.877 -54.860 1.00 31.91 175 ARG A CA 1
ATOM 1370 C C . ARG A 1 175 ? -9.016 -13.462 -56.147 1.00 31.91 175 ARG A C 1
ATOM 1372 O O . ARG A 1 175 ? -8.127 -12.619 -56.155 1.00 31.91 175 ARG A O 1
ATOM 1379 N N . ASN A 1 176 ? -9.455 -14.085 -57.239 1.00 33.97 176 ASN A N 1
ATOM 1380 C CA . ASN A 1 176 ? -9.287 -13.551 -58.582 1.00 33.97 176 ASN A CA 1
ATOM 1381 C C . ASN A 1 176 ? -10.046 -12.221 -58.672 1.00 33.97 176 ASN A C 1
ATOM 1383 O O . ASN A 1 176 ? -11.274 -12.210 -58.650 1.00 33.97 176 ASN A O 1
ATOM 1387 N N . THR A 1 177 ? -9.324 -11.122 -58.844 1.00 32.59 177 THR A N 1
ATOM 1388 C CA . THR A 1 177 ? -9.825 -9.964 -59.589 1.00 32.59 177 THR A CA 1
ATOM 1389 C C . THR A 1 177 ? -8.708 -9.513 -60.513 1.00 32.59 177 THR A C 1
ATOM 1391 O O . THR A 1 177 ? -7.695 -8.971 -60.083 1.00 32.59 177 THR A O 1
ATOM 1394 N N . LEU A 1 178 ? -8.899 -9.854 -61.783 1.00 38.72 178 LEU A N 1
ATOM 1395 C CA . LEU A 1 178 ? -8.200 -9.331 -62.942 1.00 38.72 178 LEU A CA 1
ATOM 1396 C C . LEU A 1 178 ? -8.407 -7.812 -62.982 1.00 38.72 178 LEU A C 1
ATOM 1398 O O . LEU A 1 178 ? -9.509 -7.384 -63.281 1.00 38.72 178 LEU A O 1
ATOM 1402 N N . GLU A 1 179 ? -7.371 -7.022 -62.718 1.00 32.72 179 GLU A N 1
ATOM 1403 C CA . GLU A 1 179 ? -7.262 -5.640 -63.194 1.00 32.72 179 GLU A CA 1
ATOM 1404 C C . GLU A 1 179 ? -5.788 -5.372 -63.528 1.00 32.72 179 GLU A C 1
ATOM 1406 O O . GLU A 1 179 ? -4.854 -5.824 -62.861 1.00 32.72 179 GLU A O 1
ATOM 1411 N N . ARG A 1 180 ? -5.595 -4.728 -64.670 1.00 36.62 180 ARG A N 1
ATOM 1412 C CA . ARG A 1 180 ? -4.403 -4.744 -65.512 1.00 36.62 180 ARG A CA 1
ATOM 1413 C C . ARG A 1 180 ? -3.553 -3.500 -65.261 1.00 36.62 180 ARG A C 1
ATOM 1415 O O . ARG A 1 180 ? -4.024 -2.400 -65.491 1.00 36.62 180 ARG A O 1
ATOM 1422 N N . GLY A 1 181 ? -2.264 -3.700 -64.977 1.00 32.66 181 GLY A N 1
ATOM 1423 C CA . GLY A 1 181 ? -1.188 -2.778 -65.366 1.00 32.66 181 GLY A CA 1
ATOM 1424 C C . GL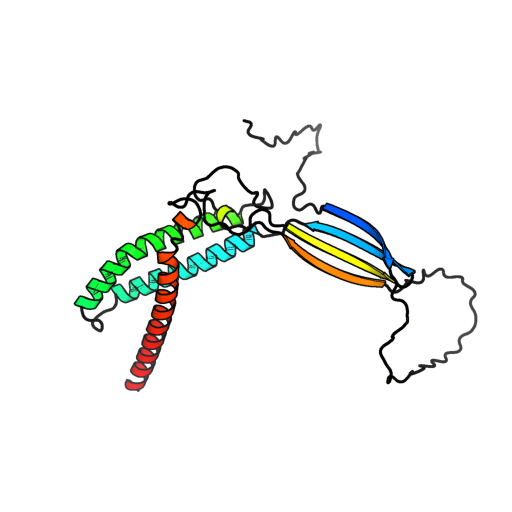Y A 1 181 ? -0.905 -1.591 -64.439 1.00 32.66 181 GLY A C 1
ATOM 1425 O O . GLY A 1 181 ? -1.698 -0.671 -64.309 1.00 32.66 181 GLY A O 1
ATOM 1426 N N . GLY A 1 182 ? 0.314 -1.553 -63.895 1.00 28.06 182 GLY A N 1
ATOM 1427 C CA . GLY A 1 182 ? 0.850 -0.369 -63.226 1.00 28.06 182 GLY A CA 1
ATOM 1428 C C . GLY A 1 182 ? 2.167 -0.658 -62.521 1.00 28.06 182 GLY A C 1
ATOM 1429 O O . GLY A 1 182 ? 2.180 -1.060 -61.364 1.00 28.06 182 GLY A O 1
ATOM 1430 N N . ARG A 1 183 ? 3.285 -0.478 -63.232 1.00 45.34 183 ARG A N 1
ATOM 1431 C CA . ARG A 1 183 ? 4.629 -0.458 -62.644 1.00 45.34 183 ARG A CA 1
ATOM 1432 C C . ARG A 1 183 ? 4.702 0.683 -61.629 1.00 45.34 183 ARG A C 1
ATOM 1434 O O . ARG A 1 183 ? 4.585 1.841 -62.009 1.00 45.34 183 ARG A O 1
ATOM 1441 N N . GLY A 1 184 ? 4.947 0.347 -60.373 1.00 32.75 184 GLY A N 1
ATOM 1442 C CA . GLY A 1 184 ? 5.269 1.299 -59.321 1.00 32.75 184 GLY A CA 1
ATOM 1443 C C . GLY A 1 184 ? 5.924 0.538 -58.186 1.00 32.75 184 GLY A C 1
ATOM 1444 O O . GLY A 1 184 ? 5.241 -0.142 -57.428 1.00 32.75 184 GLY A O 1
ATOM 1445 N N . ALA A 1 185 ? 7.255 0.590 -58.129 1.00 41.69 185 ALA A N 1
ATOM 1446 C CA . ALA A 1 185 ? 8.030 0.124 -56.994 1.00 41.69 185 ALA A CA 1
ATOM 1447 C C . ALA A 1 185 ? 7.590 0.930 -55.773 1.00 41.69 185 ALA A C 1
ATOM 1449 O O . ALA A 1 185 ? 7.981 2.078 -55.587 1.00 41.69 185 ALA A O 1
ATOM 1450 N N . ALA A 1 186 ? 6.703 0.340 -54.990 1.00 36.28 186 ALA A N 1
ATOM 1451 C CA . ALA A 1 186 ? 6.296 0.890 -53.728 1.00 36.28 186 ALA A CA 1
ATOM 1452 C C . ALA A 1 186 ? 7.097 0.123 -52.678 1.00 36.28 186 ALA A C 1
ATOM 1454 O O . ALA A 1 186 ? 6.741 -1.001 -52.327 1.00 36.28 186 ALA A O 1
ATOM 1455 N N . GLU A 1 187 ? 8.197 0.718 -52.214 1.00 42.66 187 GLU A N 1
ATOM 1456 C CA . GLU A 1 187 ? 8.849 0.345 -50.957 1.00 42.66 187 GLU A CA 1
ATOM 1457 C C . GLU A 1 187 ? 7.889 0.632 -49.792 1.00 42.66 187 GLU A C 1
ATOM 1459 O O . GLU A 1 187 ? 8.095 1.509 -48.961 1.00 42.66 187 GLU A O 1
ATOM 1464 N N . HIS A 1 188 ? 6.778 -0.097 -49.740 1.00 43.28 188 HIS A N 1
ATOM 1465 C CA . HIS A 1 188 ? 6.017 -0.240 -48.516 1.00 43.28 188 HIS A CA 1
ATOM 1466 C C . HIS A 1 188 ? 6.819 -1.220 -47.676 1.00 43.28 188 HIS A C 1
ATOM 1468 O O . HIS A 1 188 ? 6.749 -2.432 -47.891 1.00 43.28 188 HIS A O 1
ATOM 1474 N N . GLY A 1 189 ? 7.652 -0.659 -46.793 1.00 47.69 189 GLY A N 1
ATOM 1475 C CA . GLY A 1 189 ? 8.478 -1.384 -45.838 1.00 47.69 189 GLY A CA 1
ATOM 1476 C C . GLY A 1 189 ? 7.697 -2.557 -45.265 1.00 47.69 189 GLY A C 1
ATOM 1477 O O . GLY A 1 189 ? 6.698 -2.385 -44.566 1.00 47.69 189 GLY A O 1
ATOM 1478 N N . LYS A 1 190 ? 8.116 -3.763 -45.644 1.00 53.78 190 LYS A N 1
ATOM 1479 C CA . LYS A 1 190 ? 7.483 -5.009 -45.236 1.00 53.78 190 LYS A CA 1
ATOM 1480 C C . LYS A 1 190 ? 7.681 -5.138 -43.728 1.00 53.78 190 LYS A C 1
ATOM 1482 O O . LYS A 1 190 ? 8.745 -5.566 -43.293 1.00 53.78 190 LYS A O 1
ATOM 1487 N N . LEU A 1 191 ? 6.684 -4.722 -42.944 1.00 61.72 191 LEU A N 1
ATOM 1488 C CA . LEU A 1 191 ? 6.690 -4.861 -41.489 1.00 61.72 191 LEU A CA 1
ATOM 1489 C C . LEU A 1 191 ? 6.909 -6.338 -41.163 1.00 61.72 191 LEU A C 1
ATOM 1491 O O . LEU A 1 191 ? 6.053 -7.184 -41.437 1.00 61.72 191 LEU A O 1
ATOM 1495 N N . THR A 1 192 ? 8.084 -6.667 -40.638 1.00 68.88 192 THR A N 1
ATOM 1496 C CA . THR A 1 192 ? 8.360 -8.013 -40.153 1.00 68.88 192 THR A CA 1
ATOM 1497 C C . THR A 1 192 ? 7.488 -8.236 -38.925 1.00 68.88 192 THR A C 1
ATOM 1499 O O . THR A 1 192 ? 7.562 -7.431 -37.993 1.00 68.88 192 THR A O 1
ATOM 1502 N N . PRO A 1 193 ? 6.642 -9.277 -38.897 1.00 82.88 193 PRO A N 1
ATOM 1503 C CA . PRO A 1 193 ? 5.830 -9.546 -37.723 1.00 82.88 193 PRO A CA 1
ATOM 1504 C C . PRO A 1 193 ? 6.768 -9.802 -36.538 1.00 82.88 193 PRO A C 1
ATOM 1506 O O . PRO A 1 193 ? 7.680 -10.615 -36.651 1.00 82.88 193 PRO A O 1
ATOM 1509 N N . MET A 1 194 ? 6.563 -9.100 -35.424 1.00 86.56 194 MET A N 1
ATOM 1510 C CA . MET A 1 194 ? 7.339 -9.251 -34.188 1.00 86.56 194 MET A CA 1
ATOM 1511 C C . MET A 1 194 ? 6.449 -9.852 -33.100 1.00 86.56 194 MET A C 1
ATOM 1513 O O . MET A 1 194 ? 5.237 -9.624 -33.073 1.00 86.56 194 MET A O 1
ATOM 1517 N N . VAL A 1 195 ? 7.046 -10.627 -32.203 1.00 90.50 195 VAL A N 1
ATOM 1518 C CA . VAL A 1 195 ? 6.440 -11.033 -30.935 1.00 90.50 195 VAL A CA 1
ATOM 1519 C C . VAL A 1 195 ? 7.064 -10.192 -29.833 1.00 90.50 195 VAL A C 1
ATOM 1521 O O . VAL A 1 195 ? 8.280 -10.021 -29.805 1.00 90.50 195 VAL A O 1
ATOM 1524 N N . HIS A 1 196 ? 6.227 -9.693 -28.927 1.00 93.38 196 HIS A N 1
ATOM 1525 C CA . HIS A 1 196 ? 6.644 -8.961 -27.737 1.00 93.38 196 HIS A CA 1
ATOM 1526 C C . HIS A 1 196 ? 6.210 -9.738 -26.496 1.00 93.38 196 HIS A C 1
ATOM 1528 O O . HIS A 1 196 ? 5.057 -10.159 -26.398 1.00 93.38 196 HIS A O 1
ATOM 1534 N N . ALA A 1 197 ? 7.127 -9.922 -25.554 1.00 93.75 197 ALA A N 1
ATOM 1535 C CA . ALA A 1 197 ? 6.860 -10.496 -24.245 1.00 93.75 197 ALA A CA 1
ATOM 1536 C C . ALA A 1 197 ? 7.355 -9.529 -23.170 1.00 93.75 197 ALA A C 1
ATOM 1538 O O . ALA A 1 197 ? 8.462 -9.007 -23.267 1.00 93.75 197 ALA A O 1
ATOM 1539 N N . GLN A 1 198 ? 6.551 -9.306 -22.137 1.00 96.06 198 GLN A N 1
ATOM 1540 C CA . GLN A 1 198 ? 6.905 -8.444 -21.017 1.00 96.06 198 GLN A CA 1
ATOM 1541 C C . GLN A 1 198 ? 6.905 -9.269 -19.734 1.00 96.06 198 GLN A C 1
ATOM 1543 O O . GLN A 1 198 ? 5.915 -9.921 -19.405 1.00 96.06 198 GLN A O 1
ATOM 1548 N N . HIS A 1 199 ? 8.006 -9.210 -18.997 1.00 95.94 199 HIS A N 1
ATOM 1549 C CA . HIS A 1 199 ? 8.145 -9.807 -17.675 1.00 95.94 199 HIS A CA 1
ATOM 1550 C C . HIS A 1 199 ? 8.282 -8.688 -16.652 1.00 95.94 199 HIS A C 1
ATOM 1552 O O . HIS A 1 199 ? 8.895 -7.657 -16.922 1.00 95.94 199 HIS A O 1
ATOM 1558 N N . THR A 1 200 ? 7.680 -8.857 -15.482 1.00 96.25 200 THR A N 1
ATOM 1559 C CA . THR A 1 200 ? 7.703 -7.846 -14.423 1.00 96.25 200 THR A CA 1
ATOM 1560 C C . THR A 1 200 ? 8.082 -8.502 -13.107 1.00 96.25 200 THR A C 1
ATOM 1562 O O . THR A 1 200 ? 7.440 -9.460 -12.682 1.00 96.25 200 THR A O 1
ATOM 1565 N N . ILE A 1 201 ? 9.130 -7.985 -12.473 1.00 96.31 201 ILE A N 1
ATOM 1566 C CA . ILE A 1 201 ? 9.683 -8.477 -11.214 1.00 96.31 201 ILE A CA 1
ATOM 1567 C C . ILE A 1 201 ? 9.703 -7.318 -10.222 1.00 96.31 201 ILE A C 1
ATOM 1569 O O . ILE A 1 201 ? 10.387 -6.317 -10.429 1.00 96.31 201 ILE A O 1
ATOM 1573 N N . THR A 1 202 ? 8.972 -7.458 -9.122 1.00 94.94 202 THR A N 1
ATOM 1574 C CA . THR A 1 202 ? 8.982 -6.468 -8.040 1.00 94.94 202 THR A CA 1
ATOM 1575 C C . THR A 1 202 ? 10.083 -6.802 -7.042 1.00 94.94 202 THR A C 1
ATOM 1577 O O . THR A 1 202 ? 10.104 -7.896 -6.480 1.00 94.94 202 THR A O 1
ATOM 1580 N N . THR A 1 203 ? 10.958 -5.838 -6.775 1.00 93.75 203 THR A N 1
ATOM 1581 C CA . THR A 1 203 ? 12.023 -5.933 -5.774 1.00 93.75 203 THR A CA 1
ATOM 1582 C C . THR A 1 203 ? 11.695 -5.011 -4.613 1.00 93.75 203 THR A C 1
ATOM 1584 O O . THR A 1 203 ? 11.390 -3.840 -4.816 1.00 93.75 203 THR A O 1
ATOM 1587 N N . MET A 1 204 ? 11.761 -5.518 -3.385 1.00 94.00 204 MET A N 1
ATOM 1588 C CA . MET A 1 204 ? 11.537 -4.722 -2.179 1.00 94.00 204 MET A CA 1
ATOM 1589 C C . MET A 1 204 ? 12.315 -5.295 -0.997 1.00 94.00 204 MET A C 1
ATOM 1591 O O . MET A 1 204 ? 12.574 -6.497 -0.939 1.00 94.00 204 MET A O 1
ATOM 1595 N N . ALA A 1 205 ? 12.671 -4.448 -0.032 1.00 91.62 205 ALA A N 1
ATOM 1596 C CA . ALA A 1 205 ? 13.219 -4.929 1.229 1.00 91.62 205 ALA A CA 1
ATOM 1597 C C . ALA A 1 205 ? 12.133 -5.631 2.058 1.00 91.62 205 ALA A C 1
ATOM 1599 O O . ALA A 1 205 ? 10.947 -5.297 1.966 1.00 91.62 205 ALA A O 1
ATOM 1600 N N . ALA A 1 206 ? 12.553 -6.575 2.903 1.00 88.62 206 ALA A N 1
ATOM 1601 C CA . ALA A 1 206 ? 11.644 -7.288 3.790 1.00 88.62 206 ALA A CA 1
ATOM 1602 C C . ALA A 1 206 ? 10.847 -6.305 4.675 1.00 88.62 206 ALA A C 1
ATOM 1604 O O . ALA A 1 206 ? 11.418 -5.329 5.182 1.00 88.62 206 ALA A O 1
ATOM 1605 N N . PRO A 1 207 ? 9.537 -6.534 4.875 1.00 85.38 207 PRO A N 1
ATOM 1606 C CA . PRO A 1 207 ? 8.727 -5.678 5.729 1.00 85.38 207 PRO A CA 1
ATOM 1607 C C . PRO A 1 207 ? 9.252 -5.728 7.168 1.00 85.38 207 PRO A C 1
ATOM 1609 O O . PRO A 1 207 ? 9.479 -6.803 7.721 1.00 85.38 207 PRO A O 1
ATOM 1612 N N . SER A 1 208 ? 9.431 -4.563 7.792 1.00 75.94 208 SER A N 1
ATOM 1613 C CA . SER A 1 208 ? 9.901 -4.462 9.173 1.00 75.94 208 SER A CA 1
ATOM 1614 C C . SER A 1 208 ? 8.994 -3.558 10.004 1.00 75.94 208 SER A C 1
ATOM 1616 O O . SER A 1 208 ? 8.753 -2.397 9.678 1.00 75.94 208 SER A O 1
ATOM 1618 N N . GLY A 1 209 ? 8.485 -4.109 11.109 1.00 70.81 209 GLY A N 1
ATOM 1619 C CA . GLY A 1 209 ? 7.770 -3.340 12.131 1.00 70.81 209 GLY A CA 1
ATOM 1620 C C . GLY A 1 209 ? 8.689 -2.724 13.189 1.00 70.81 209 GLY A C 1
ATOM 1621 O O . GLY A 1 209 ? 8.247 -1.874 13.960 1.00 70.81 209 GLY A O 1
ATOM 1622 N N . HIS A 1 210 ? 9.954 -3.155 13.213 1.00 63.66 210 HIS A N 1
ATOM 1623 C CA . HIS A 1 210 ? 10.977 -2.724 14.157 1.00 63.66 210 HIS A CA 1
ATOM 1624 C C . HIS A 1 210 ? 11.704 -1.487 13.649 1.00 63.66 210 HIS A C 1
ATOM 1626 O O . HIS A 1 210 ? 12.114 -1.420 12.488 1.00 63.66 210 HIS A O 1
ATOM 1632 N N . SER A 1 211 ? 11.993 -0.564 14.555 1.00 57.88 211 SER A N 1
ATOM 1633 C CA . SER A 1 211 ? 13.089 0.364 14.322 1.00 57.88 211 SER A CA 1
ATOM 1634 C C . SER A 1 211 ? 14.402 -0.376 14.586 1.00 57.88 211 SER A C 1
ATOM 1636 O O . SER A 1 211 ? 14.685 -0.690 15.736 1.00 57.88 211 SER A O 1
ATOM 1638 N N . LEU A 1 212 ? 15.154 -0.698 13.525 1.00 51.72 212 LEU A N 1
ATOM 1639 C CA . LEU A 1 212 ? 16.528 -1.250 13.519 1.00 51.72 212 LEU A CA 1
ATOM 1640 C C . LEU A 1 212 ? 16.991 -1.887 14.847 1.00 51.72 212 LEU A C 1
ATOM 1642 O O . LEU A 1 212 ? 17.560 -1.211 15.703 1.00 51.72 212 LEU A O 1
ATOM 1646 N N . GLY A 1 213 ? 16.767 -3.192 15.010 1.00 50.50 213 GLY A N 1
ATOM 1647 C CA . GLY A 1 213 ? 17.391 -3.983 16.079 1.00 50.50 213 GLY A CA 1
ATOM 1648 C C . GLY A 1 213 ? 16.885 -3.743 17.508 1.00 50.50 213 GLY A C 1
ATOM 1649 O O . GLY A 1 213 ? 17.412 -4.364 18.425 1.00 50.50 213 GLY A O 1
ATOM 1650 N N . ARG A 1 214 ? 15.872 -2.892 17.731 1.00 54.16 214 ARG A N 1
ATOM 1651 C CA . ARG A 1 214 ? 15.202 -2.759 19.036 1.00 54.16 214 ARG A CA 1
ATOM 1652 C C . ARG A 1 214 ? 13.821 -3.410 19.019 1.00 54.16 214 ARG A C 1
ATOM 1654 O O . ARG A 1 214 ? 12.979 -3.079 18.186 1.00 54.16 214 ARG A O 1
ATOM 1661 N N . THR A 1 215 ? 13.600 -4.315 19.968 1.00 53.91 215 THR A N 1
ATOM 1662 C CA . THR A 1 215 ? 12.348 -5.061 20.176 1.00 53.91 215 THR A CA 1
ATOM 1663 C C . THR A 1 215 ? 11.265 -4.232 20.874 1.00 53.91 215 THR A C 1
ATOM 1665 O O . THR A 1 215 ? 10.081 -4.515 20.719 1.00 53.91 215 THR A O 1
ATOM 1668 N N . GLU A 1 216 ? 11.648 -3.168 21.582 1.00 54.88 216 GLU A N 1
ATOM 1669 C CA . GLU A 1 216 ? 10.753 -2.404 22.456 1.00 54.88 216 GLU A CA 1
ATOM 1670 C C . GLU A 1 216 ? 10.278 -1.084 21.816 1.00 54.88 216 GLU A C 1
ATOM 1672 O O . GLU A 1 216 ? 11.073 -0.189 21.525 1.00 54.88 216 GLU A O 1
ATOM 1677 N N . GLY A 1 217 ? 8.960 -0.949 21.621 1.00 58.00 217 GLY A N 1
ATOM 1678 C CA . GLY A 1 217 ? 8.234 0.334 21.590 1.00 58.00 217 GLY A CA 1
ATOM 1679 C C . GLY A 1 217 ? 8.453 1.306 20.421 1.00 58.00 217 GLY A C 1
ATOM 1680 O O . GLY A 1 217 ? 7.842 2.376 20.418 1.00 58.00 217 GLY A O 1
ATOM 1681 N N . HIS A 1 218 ? 9.279 0.980 19.427 1.00 65.31 218 HIS A N 1
ATOM 1682 C CA . HIS A 1 218 ? 9.581 1.873 18.301 1.00 65.31 218 HIS A CA 1
ATOM 1683 C C . HIS A 1 218 ? 9.051 1.339 16.958 1.00 65.31 218 HIS A C 1
ATOM 1685 O O . HIS A 1 218 ? 8.854 0.138 16.780 1.00 65.31 218 HIS A O 1
ATOM 1691 N N . GLY A 1 219 ? 8.827 2.240 15.997 1.00 74.62 219 GLY A N 1
ATOM 1692 C CA . GLY A 1 219 ? 8.355 1.882 14.656 1.00 74.62 219 GLY A CA 1
ATOM 1693 C C . GLY A 1 219 ? 6.875 1.501 14.642 1.00 74.62 219 GLY A C 1
ATOM 1694 O O . GLY A 1 219 ? 6.094 1.982 15.464 1.00 74.62 219 GLY A O 1
ATOM 1695 N N . LEU A 1 220 ? 6.466 0.638 13.709 1.00 79.25 220 LEU A N 1
ATOM 1696 C CA . LEU A 1 220 ? 5.060 0.235 13.577 1.00 79.25 220 LEU A CA 1
ATOM 1697 C C . LEU A 1 220 ? 4.540 -0.490 14.826 1.00 79.25 220 LEU A C 1
ATOM 1699 O O . LEU A 1 220 ? 3.363 -0.335 15.149 1.00 79.25 220 LEU A O 1
ATOM 1703 N N . ARG A 1 221 ? 5.403 -1.189 15.582 1.00 76.12 221 ARG A N 1
ATOM 1704 C CA . ARG A 1 221 ? 5.028 -1.857 16.847 1.00 76.12 221 ARG A CA 1
ATOM 1705 C C . ARG A 1 221 ? 4.532 -0.891 17.928 1.00 76.12 221 ARG A C 1
ATOM 1707 O O . ARG A 1 221 ? 3.826 -1.313 18.837 1.00 76.12 221 ARG A O 1
ATOM 1714 N N . PHE A 1 222 ? 4.818 0.410 17.808 1.00 76.19 222 PHE A N 1
ATOM 1715 C CA . PHE A 1 222 ? 4.211 1.437 18.664 1.00 76.19 222 PHE A CA 1
ATOM 1716 C C . PHE A 1 222 ? 2.677 1.501 18.518 1.00 76.19 222 PHE A C 1
ATOM 1718 O O . PHE A 1 222 ? 1.967 1.797 19.482 1.00 76.19 222 PHE A O 1
ATOM 1725 N N . LEU A 1 223 ? 2.157 1.244 17.312 1.00 76.75 223 LEU A N 1
ATOM 1726 C CA . LEU A 1 223 ? 0.714 1.176 17.041 1.00 76.75 223 LEU A CA 1
ATOM 1727 C C . LEU A 1 223 ? 0.176 -0.251 16.949 1.00 76.75 223 LEU A C 1
ATOM 1729 O O . LEU A 1 223 ? -1.024 -0.454 17.105 1.00 76.75 223 LEU A O 1
ATOM 1733 N N . LEU A 1 224 ? 1.041 -1.203 16.613 1.00 74.31 224 LEU A N 1
ATOM 1734 C CA . LEU A 1 224 ? 0.691 -2.561 16.220 1.00 74.31 224 LEU A CA 1
ATOM 1735 C C . LEU A 1 224 ? 1.434 -3.566 17.102 1.00 74.31 224 LEU A C 1
ATOM 1737 O O . LEU A 1 224 ? 2.364 -4.230 16.643 1.00 74.31 224 LEU A O 1
ATOM 1741 N N . ARG A 1 225 ? 1.064 -3.653 18.383 1.00 73.62 225 ARG A N 1
ATOM 1742 C CA . ARG A 1 225 ? 1.589 -4.708 19.259 1.00 73.62 225 ARG A CA 1
ATOM 1743 C C . ARG A 1 225 ? 1.062 -6.063 18.778 1.00 73.62 225 ARG A C 1
ATOM 1745 O O . ARG A 1 225 ? -0.113 -6.182 18.441 1.00 73.62 225 ARG A O 1
ATOM 1752 N N . GLU A 1 226 ? 1.931 -7.069 18.705 1.00 65.75 226 GLU A N 1
ATOM 1753 C CA . GLU A 1 226 ? 1.579 -8.390 18.151 1.00 65.75 226 GLU A CA 1
ATOM 1754 C C . GLU A 1 226 ? 0.471 -9.087 18.943 1.00 65.75 226 GLU A C 1
ATOM 1756 O O . GLU A 1 226 ? -0.498 -9.557 18.345 1.00 65.75 226 GLU A O 1
ATOM 1761 N N . ASP A 1 227 ? 0.569 -9.071 20.273 1.00 66.38 227 ASP A N 1
ATOM 1762 C CA . ASP A 1 227 ? -0.428 -9.682 21.159 1.00 66.38 227 ASP A CA 1
ATOM 1763 C C . ASP A 1 227 ? -1.810 -9.029 20.983 1.00 66.38 227 ASP A C 1
ATOM 1765 O O . ASP A 1 227 ? -2.850 -9.689 21.012 1.00 66.38 227 ASP A O 1
ATOM 1769 N N . GLU A 1 228 ? -1.828 -7.718 20.726 1.00 68.94 228 GLU A N 1
ATOM 1770 C CA . GLU A 1 228 ? -3.053 -6.963 20.470 1.00 68.94 228 GLU A CA 1
ATOM 1771 C C . GLU A 1 228 ? -3.628 -7.271 19.083 1.00 68.94 228 GLU A C 1
ATOM 1773 O O . GLU A 1 228 ? -4.842 -7.371 18.943 1.00 68.94 228 GLU A O 1
ATOM 1778 N N . LEU A 1 229 ? -2.792 -7.455 18.057 1.00 65.88 229 LEU A N 1
ATOM 1779 C CA . LEU A 1 229 ? -3.230 -7.749 16.688 1.00 65.88 229 LEU A CA 1
ATOM 1780 C C . LEU A 1 229 ? -3.965 -9.088 16.578 1.00 65.88 229 LEU A C 1
ATOM 1782 O O . LEU A 1 229 ? -5.049 -9.140 15.995 1.00 65.88 229 LEU A O 1
ATOM 1786 N N . GLN A 1 230 ? -3.399 -10.155 17.148 1.00 68.06 230 GLN A N 1
ATOM 1787 C CA . GLN A 1 230 ? -4.025 -11.483 17.119 1.00 68.06 230 GLN A CA 1
ATOM 1788 C C . GLN A 1 230 ? -5.354 -11.482 17.876 1.00 68.06 230 GLN A C 1
ATOM 1790 O O . GLN A 1 230 ? -6.359 -12.006 17.392 1.00 68.06 230 GLN A O 1
ATOM 1795 N N . ALA A 1 231 ? -5.378 -10.832 19.040 1.00 70.69 231 ALA A N 1
ATOM 1796 C CA . ALA A 1 231 ? -6.592 -10.700 19.822 1.00 70.69 231 ALA A CA 1
ATOM 1797 C C . ALA A 1 231 ? -7.647 -9.861 19.073 1.00 70.69 231 ALA A C 1
ATOM 1799 O O . ALA A 1 231 ? -8.817 -10.231 19.042 1.00 70.69 231 ALA A O 1
ATOM 1800 N N . MET A 1 232 ? -7.250 -8.761 18.424 1.00 68.62 232 MET A N 1
ATOM 1801 C CA . MET A 1 232 ? -8.157 -7.867 17.691 1.00 68.62 232 MET A CA 1
ATOM 1802 C C . MET A 1 232 ? -8.859 -8.538 16.511 1.00 68.62 232 MET A C 1
ATOM 1804 O O . MET A 1 232 ? -10.058 -8.323 16.352 1.00 68.62 232 MET A O 1
ATOM 1808 N N . ASP A 1 233 ? -8.172 -9.363 15.718 1.00 73.31 233 ASP A N 1
ATOM 1809 C CA . ASP A 1 233 ? -8.812 -10.100 14.615 1.00 73.31 233 ASP A CA 1
ATOM 1810 C C . ASP A 1 233 ? -9.879 -11.079 15.139 1.00 73.31 233 ASP A C 1
ATOM 1812 O O . ASP A 1 233 ? -10.993 -11.154 14.612 1.00 73.31 233 ASP A O 1
ATOM 1816 N N . ALA A 1 234 ? -9.587 -11.765 16.250 1.00 77.88 234 ALA A N 1
ATOM 1817 C CA . ALA A 1 234 ? -10.560 -12.621 16.922 1.00 77.88 234 ALA A CA 1
ATOM 1818 C C . ALA A 1 234 ? -11.774 -11.821 17.432 1.00 77.88 234 ALA A C 1
ATOM 1820 O O . ALA A 1 234 ? -12.915 -12.236 17.207 1.00 77.88 234 ALA A O 1
ATOM 1821 N N . TYR A 1 235 ? -11.555 -10.652 18.050 1.00 75.62 235 TYR A N 1
ATOM 1822 C CA . TYR A 1 235 ? -12.650 -9.780 18.486 1.00 75.62 235 TYR A CA 1
ATOM 1823 C C . TYR A 1 235 ? -13.475 -9.257 17.316 1.00 75.62 235 TYR A C 1
ATOM 1825 O O . TYR A 1 235 ? -14.696 -9.282 17.407 1.00 75.62 235 TYR A O 1
ATOM 1833 N N . GLN A 1 236 ? -12.859 -8.831 16.211 1.00 75.38 236 GLN A N 1
ATOM 1834 C CA . GLN A 1 236 ? -13.589 -8.355 15.032 1.00 75.38 236 GLN A CA 1
ATOM 1835 C C . GLN A 1 236 ? -14.482 -9.450 14.444 1.00 75.38 236 GLN A C 1
ATOM 1837 O O . GLN A 1 236 ? -15.657 -9.203 14.171 1.00 75.38 236 GLN A O 1
ATOM 1842 N N . LYS A 1 237 ? -13.967 -10.678 14.317 1.00 81.81 237 LYS A N 1
ATOM 1843 C CA . LYS A 1 237 ? -14.756 -11.836 13.867 1.00 81.81 237 LYS A CA 1
ATOM 1844 C C . LYS A 1 237 ? -15.921 -12.133 14.807 1.00 81.81 237 LYS A C 1
ATOM 1846 O O . LYS A 1 237 ? -17.029 -12.389 14.339 1.00 81.81 237 LYS A O 1
ATOM 1851 N N . LEU A 1 238 ? -15.686 -12.096 16.118 1.00 82.12 238 LEU A N 1
ATOM 1852 C CA . LEU A 1 238 ? -16.735 -12.311 17.114 1.00 82.12 238 LEU A CA 1
ATOM 1853 C C . LEU A 1 238 ? -17.802 -11.212 17.049 1.00 82.12 238 LEU A C 1
ATOM 1855 O O . LEU A 1 238 ? -18.990 -11.514 17.026 1.00 82.12 238 LEU A O 1
ATOM 1859 N N . LEU A 1 239 ? -17.385 -9.950 16.961 1.00 79.25 239 LEU A N 1
ATOM 1860 C CA . LEU A 1 239 ? -18.270 -8.791 16.893 1.00 79.25 239 LEU A CA 1
ATOM 1861 C C . LEU A 1 239 ? -19.133 -8.806 15.628 1.00 79.25 239 LEU A C 1
ATOM 1863 O O . LEU A 1 239 ? -20.318 -8.496 15.692 1.00 79.25 239 LEU A O 1
ATOM 1867 N N . ALA A 1 240 ? -18.560 -9.205 14.490 1.00 79.75 240 ALA A N 1
ATOM 1868 C CA . ALA A 1 240 ? -19.294 -9.358 13.239 1.00 79.75 240 ALA A CA 1
ATOM 1869 C C . ALA A 1 240 ? -20.383 -10.435 13.354 1.00 79.75 240 ALA A C 1
ATOM 1871 O O . ALA A 1 240 ? -21.515 -10.204 12.934 1.00 79.75 240 ALA A O 1
ATOM 1872 N N . LYS A 1 241 ? -20.067 -11.578 13.981 1.00 84.44 241 LYS A N 1
ATOM 1873 C CA . LYS A 1 241 ? -21.047 -12.640 14.255 1.00 84.44 241 LYS A CA 1
ATOM 1874 C C . LYS A 1 241 ? -22.142 -12.169 15.206 1.00 84.44 241 LYS A C 1
ATOM 1876 O O . LYS A 1 241 ? -23.312 -12.342 14.896 1.00 84.44 241 LYS A O 1
ATOM 1881 N N . LEU A 1 242 ? -21.779 -11.529 16.319 1.00 80.62 242 LEU A N 1
ATOM 1882 C CA . LEU A 1 242 ? -22.749 -10.972 17.266 1.00 80.62 242 LEU A CA 1
ATOM 1883 C C . LEU A 1 242 ? -23.657 -9.943 16.589 1.00 80.62 242 LEU A C 1
ATOM 1885 O O . LEU A 1 242 ? -24.868 -9.992 16.753 1.00 80.62 242 LEU A O 1
ATOM 1889 N N . SER A 1 243 ? -23.095 -9.052 15.769 1.00 77.50 243 SER A N 1
ATOM 1890 C CA . SER A 1 243 ? -23.887 -8.074 15.026 1.00 77.50 243 SER A CA 1
ATOM 1891 C C . SER A 1 243 ? -24.807 -8.715 13.985 1.00 77.50 243 SER A C 1
ATOM 1893 O O . SER A 1 243 ? -25.858 -8.140 13.715 1.00 77.50 243 SER A O 1
ATOM 1895 N N . ALA A 1 244 ? -24.427 -9.843 13.378 1.00 83.06 244 ALA A N 1
ATOM 1896 C CA . ALA A 1 244 ? -25.296 -10.589 12.470 1.00 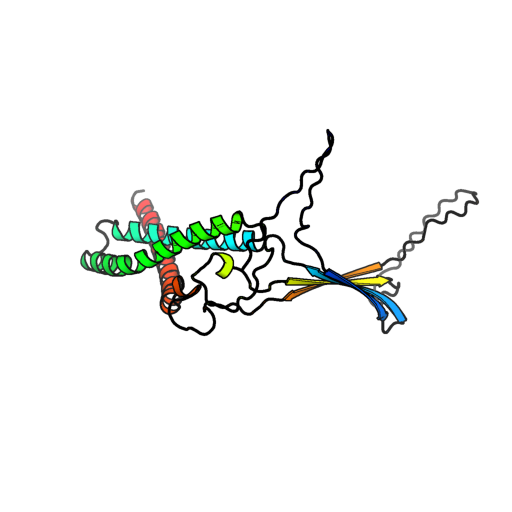83.06 244 ALA A CA 1
ATOM 1897 C C . ALA A 1 244 ? -26.459 -11.236 13.232 1.00 83.06 244 ALA A C 1
ATOM 1899 O O . ALA A 1 244 ? -27.607 -11.036 12.854 1.00 83.06 244 ALA A O 1
ATOM 1900 N N . VAL A 1 245 ? -26.166 -11.897 14.357 1.00 83.81 245 VAL A N 1
ATOM 1901 C CA . VAL A 1 245 ? -27.182 -12.510 15.225 1.00 83.81 245 VAL A CA 1
ATOM 1902 C C . VAL A 1 245 ? -28.172 -11.468 15.746 1.00 83.81 245 VAL A C 1
ATOM 1904 O O . VAL A 1 245 ? -29.371 -11.701 15.695 1.00 83.81 245 VAL A O 1
ATOM 1907 N N . VAL A 1 246 ? -27.704 -10.292 16.182 1.00 80.25 246 VAL A N 1
ATOM 1908 C CA . VAL A 1 246 ? -28.597 -9.202 16.621 1.00 80.25 246 VAL A CA 1
ATOM 1909 C C . VAL A 1 246 ? -29.542 -8.772 15.496 1.00 80.25 246 VAL A C 1
ATOM 1911 O O . VAL A 1 246 ? -30.738 -8.650 15.724 1.00 80.25 246 VAL A O 1
ATOM 1914 N N . LYS A 1 247 ? -29.043 -8.623 14.262 1.00 81.38 247 LYS A N 1
ATOM 1915 C CA . LYS A 1 247 ? -29.894 -8.280 13.110 1.00 81.38 247 LYS A CA 1
ATOM 1916 C C . LYS A 1 247 ? -30.911 -9.371 12.776 1.00 81.38 247 LYS A C 1
ATOM 1918 O O . LYS A 1 247 ? -32.028 -9.048 12.387 1.00 81.38 247 LYS A O 1
ATOM 1923 N N . GLU 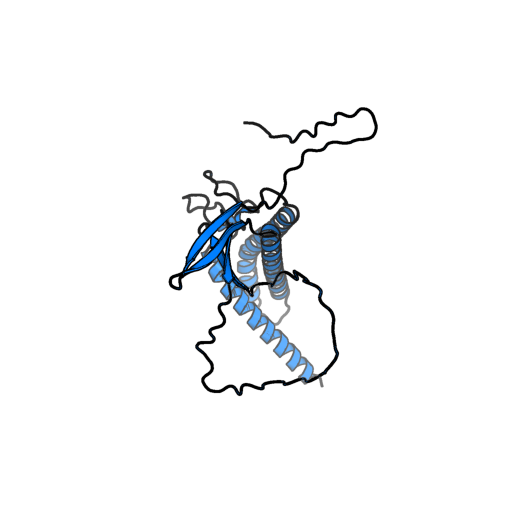A 1 248 ? -30.528 -10.642 12.888 1.00 84.44 248 GLU A N 1
ATOM 1924 C CA . GLU A 1 248 ? -31.446 -11.772 12.699 1.00 84.44 248 GLU A CA 1
ATOM 1925 C C . GLU A 1 248 ? -32.533 -11.782 13.779 1.00 84.44 248 GLU A C 1
ATOM 1927 O O . GLU A 1 248 ? -33.709 -11.933 13.462 1.00 84.44 248 GLU A O 1
ATOM 1932 N N . MET A 1 249 ? -32.165 -11.539 15.040 1.00 81.38 249 MET A N 1
ATOM 1933 C CA . MET A 1 249 ? -33.122 -11.406 16.139 1.00 81.38 249 MET A CA 1
ATOM 1934 C C . MET A 1 249 ? -34.093 -10.243 15.919 1.00 81.38 249 MET A C 1
ATOM 1936 O O . MET A 1 249 ? -35.291 -10.433 16.103 1.00 81.38 249 MET A O 1
ATOM 1940 N N . ASP A 1 250 ? -33.608 -9.079 15.479 1.00 79.50 250 ASP A N 1
ATOM 1941 C CA . ASP A 1 250 ? -34.458 -7.926 15.155 1.00 79.50 250 ASP A CA 1
ATOM 1942 C C . ASP A 1 250 ? -35.433 -8.250 14.009 1.00 79.50 250 ASP A C 1
ATOM 1944 O O . ASP A 1 250 ? -36.611 -7.894 14.067 1.00 79.50 250 ASP A O 1
ATOM 1948 N N . ALA A 1 251 ? -34.970 -8.967 12.978 1.00 81.19 251 ALA A N 1
ATOM 1949 C CA . ALA A 1 251 ? -35.812 -9.399 11.863 1.00 81.19 251 ALA A CA 1
ATOM 1950 C C . ALA A 1 251 ? -36.895 -10.397 12.309 1.00 81.19 251 ALA A C 1
ATOM 1952 O O . ALA A 1 251 ? -38.048 -10.282 11.895 1.00 81.19 251 ALA A O 1
ATOM 1953 N N . HIS A 1 252 ? -36.548 -11.346 13.181 1.00 82.44 252 HIS A N 1
ATOM 1954 C CA . HIS A 1 252 ? -37.513 -12.279 13.761 1.00 82.44 252 HIS A CA 1
ATOM 1955 C C . HIS A 1 252 ? -38.489 -11.588 14.717 1.00 82.44 252 HIS A C 1
ATOM 1957 O O . HIS A 1 252 ? -39.670 -11.915 14.713 1.00 82.44 252 HIS A O 1
ATOM 1963 N N . ALA A 1 253 ? -38.040 -10.602 15.495 1.00 76.12 253 ALA A N 1
ATOM 1964 C CA . ALA A 1 253 ? -38.913 -9.806 16.352 1.00 76.12 253 ALA A CA 1
ATOM 1965 C C . ALA A 1 253 ? -39.940 -9.009 15.532 1.00 76.12 253 ALA A C 1
ATOM 1967 O O . ALA A 1 253 ? -41.111 -8.961 15.904 1.00 76.12 253 ALA A O 1
ATOM 1968 N N . ALA A 1 254 ? -39.537 -8.450 14.387 1.00 75.31 254 ALA A N 1
ATOM 1969 C CA . ALA A 1 254 ? -40.451 -7.767 13.473 1.00 75.31 254 ALA A CA 1
ATOM 1970 C C . ALA A 1 254 ? -41.531 -8.708 12.901 1.00 75.31 254 ALA A C 1
ATOM 1972 O O . ALA A 1 254 ? -42.674 -8.292 12.755 1.00 75.31 254 ALA A O 1
ATOM 1973 N N . GLN A 1 255 ? -41.195 -9.979 12.647 1.00 73.25 255 GLN A N 1
ATOM 1974 C CA . GLN A 1 255 ? -42.142 -11.007 12.185 1.00 73.25 255 GLN A CA 1
ATOM 1975 C C . GLN A 1 255 ? -43.138 -11.466 13.262 1.00 73.25 255 GLN A C 1
ATOM 1977 O O . GLN A 1 255 ? -44.151 -12.065 12.929 1.00 73.25 255 GLN A O 1
ATOM 1982 N N . ILE A 1 256 ? -42.862 -11.216 14.546 1.00 75.25 256 ILE A N 1
ATOM 1983 C CA . ILE A 1 256 ? -43.769 -11.549 15.661 1.00 75.25 256 ILE A CA 1
ATOM 1984 C C . ILE A 1 256 ? -44.840 -10.455 15.859 1.00 75.25 256 ILE A C 1
ATOM 1986 O O . ILE A 1 256 ? -45.809 -10.659 16.587 1.00 75.25 256 ILE A O 1
ATOM 1990 N N . HIS A 1 257 ? -44.662 -9.274 15.262 1.00 55.97 257 HIS A N 1
ATOM 1991 C CA . HIS A 1 257 ? -45.608 -8.153 15.339 1.00 55.97 257 HIS A CA 1
ATOM 1992 C C . HIS A 1 257 ? -46.480 -7.975 14.077 1.00 55.97 257 HIS A C 1
ATOM 1994 O O . HIS A 1 257 ? -47.243 -7.010 14.020 1.00 55.97 257 HIS A O 1
ATOM 2000 N N . GLU A 1 258 ? -46.406 -8.904 13.116 1.00 46.88 258 GLU A N 1
ATOM 2001 C CA . GLU A 1 258 ? -47.441 -9.150 12.087 1.00 46.88 258 GLU A CA 1
ATOM 2002 C C . GLU A 1 258 ? -48.390 -10.273 12.528 1.00 46.88 258 GLU A C 1
ATOM 2004 O O . GLU A 1 258 ? -49.599 -10.164 12.218 1.00 46.88 258 GLU A O 1
#

Secondary structure (DSSP, 8-state):
------------SSS--------SS-EEEEEEEEE-TTS-EEEEEEEEE--TTHHHHHHHHHHHHHHHHHHHHHHHHHHHH--SSS-HHHHHHHHHHHHHHHHHHHHHHHHHHHHHHHHHT--SSSSB---SSPPPP-GGGGSPBT-EEEEEEEEEE--S-----SS--------------------------EEEEEEEEEE-PPP--SSTT--SS-GGGGT--HHHHHHHHHHHHHHHHHHHHHHHHHHHHHHT--

pLDDT: mean 76.47, std 18.64, range [28.06, 97.25]

Organism: NCBI:txid630683

InterPro domains:
  IPR051832 Regulators of mTOR signaling and Rac activation [PTHR22829] (5-122)

Radius of gyration: 31.63 Å; chains: 1; bounding box: 72×72×101 Å

Sequence (258 aa):
MDKFNTMAIMEGRKEQVTLTVDNVHLEYGVVYDYDSTAGVKCHVLEKMVEPSGFFSLTAKILEALARNDDSLVQTCGRLCAGADLIPEELRLRFSAVCGERLEHVHRRLSNYRKFARVLKNRAWPTFKQAKSKVSPLHSSDFCPTNCHVNVMEVSYPRTGASLGSAFGVQLDSRRNTLERGGRGAAEHGKLTPMVHAQHTITTMAAPSGHSLGRTEGHGLRFLLREDELQAMDAYQKLLAKLSAVVKEMDAHAAQIHE

Foldseek 3Di:
DDDPDPDFDADDDPDDGDGDDDDAWDKDWDKDWDQDPVRFIKIKIKIKTQDPCQLVVLLVVLVVLLVLLVVVLVLLVCLLVPDDPDPPVVSVVSCVVCVVLNVLSVVSSVVSNVLSVVSVPDRPPSAAEDDPFFDAAHSNLSTFYPKIKIKMKMKTFDDPDCPDDPDDDPPPPPDDDDDDDDDDPDPPPPPGDMDIDMDMDIDTDDRDQDRPPDPDCGHVCVSCVPVSPVVVVVVSVVSVVVVVVVVVVVVVVVVVVD